Protein AF-A0A9W6HXU9-F1 (afdb_monomer_lite)

Foldseek 3Di:
DAQVQWHWDDKDFPFPLDDLLQAAEEEEEEKQAAPVCVVVVVVLVVVQLVL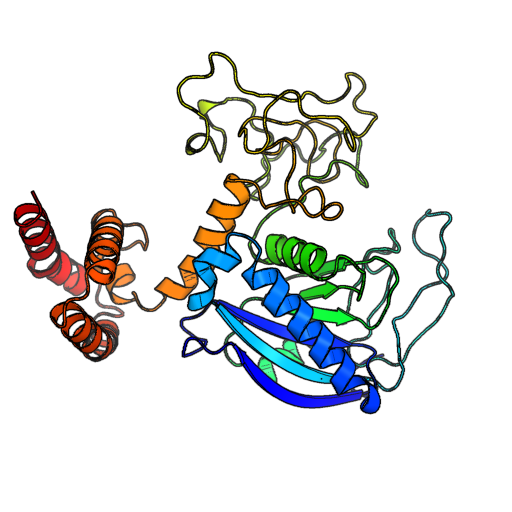LCVAPPCVVCVSRYIYMYIYIHGNHHFAAQAQQAAPDPDGGPRDAGRMHFRWYANPVSHHRQEIDTNVVNVVVVCVVPPVHHQAYEYEYRDADHHWDDDARYIYGYDYPLRNLRVVLRVLVSLQAFAQFQAPDELEDDPPDFDPGQFKGLDDPLVPRSVNVLADPDDPDFQEAAFDPVSPDTCPPPDGPDDFLHFGWYAGGNNYRGSMTGGTPDASSHDSPPPGHHHPRSSVSSVVSRVVSSCPLPLLCCLQPVDCVRPLNVVVVVVLVVVVVVDDPVSVVVVVCCVVCSVVVSVVRVVPSPVSPVCNVPPVVVVSVVSVVVVD

InterPro domains:
  IPR019026 Peptidase M64, IgA [PF09471] (15-226)
  IPR019026 Peptidase M64, IgA [PF09471] (243-288)
  IPR024079 Metallopeptidase, catalytic domain superfamily [G3DSA:3.40.390.10] (8-293)

Secondary structure (DSSP, 8-state):
--GGGEEEEEEEEEE-SS-GGGSEEEEEEEES--GGGHHHHHHHHHHHHHHHTTSTTHHHHGGGEEEEEEEEEESSSS-BB-S--TT-S-----B----TT--EE-TTSS-TT-EE--HHHHHHHHHHH-SS-SEEEEEES--S--EEEETTEEEEE--TTHHHHHHHHHHHHTTPPP----SS-SB--S-SPPSSTTEES---TTT-TTGGGS-TT-SS--EEPPPTTS-S--TTPPPSS-TT--SEEEEETTEEEEEEESSS--TTT--SS--PPPHHHHHHHHHHHHHHTTTT-HHHHHHHSSTT-HHHHHHHHHHHHHHTT--HHHHHHHHHHHHHHHHHHHHHTT-HHHHHHHIIIIIHHHHHHHHHT--

Organism: NCBI:txid47481

Structure (mmCIF, N/CA/C/O backbone):
data_AF-A0A9W6HXU9-F1
#
_entry.id   AF-A0A9W6HXU9-F1
#
loop_
_atom_site.group_PDB
_atom_site.id
_atom_site.type_symbol
_atom_site.label_atom_id
_atom_site.label_alt_id
_atom_site.label_comp_id
_atom_site.label_asym_id
_atom_site.label_entity_id
_atom_site.label_seq_id
_atom_site.pdbx_PDB_ins_code
_atom_site.Cartn_x
_atom_site.Cartn_y
_atom_site.Cartn_z
_atom_site.occupancy
_atom_site.B_iso_or_equiv
_atom_site.auth_seq_id
_atom_site.auth_comp_id
_atom_site.auth_asym_id
_atom_site.auth_atom_id
_atom_site.pdbx_PDB_model_num
ATOM 1 N N . MET A 1 1 ? 4.490 6.945 -22.021 1.00 83.62 1 MET A N 1
ATOM 2 C CA . MET A 1 1 ? 5.552 5.967 -22.365 1.00 83.62 1 MET A CA 1
ATOM 3 C C . MET A 1 1 ? 4.943 4.576 -22.219 1.00 83.62 1 MET A C 1
ATOM 5 O O . MET A 1 1 ? 3.717 4.519 -22.246 1.00 83.62 1 MET A O 1
ATOM 9 N N . GLY A 1 2 ? 5.683 3.465 -22.223 1.00 87.88 2 GLY A N 1
ATOM 10 C CA . GLY A 1 2 ? 5.036 2.151 -22.068 1.00 87.88 2 GLY A CA 1
ATOM 11 C C . GLY A 1 2 ? 5.905 0.950 -22.430 1.00 87.88 2 GLY A C 1
ATOM 12 O O . GLY A 1 2 ? 7.126 1.038 -22.453 1.00 87.88 2 GLY A O 1
ATOM 13 N N . ALA A 1 3 ? 5.276 -0.173 -22.790 1.00 92.06 3 ALA A N 1
ATOM 14 C CA . ALA A 1 3 ? 5.950 -1.460 -23.009 1.00 92.06 3 ALA A CA 1
ATOM 15 C C . ALA A 1 3 ? 7.099 -1.449 -24.045 1.00 92.06 3 ALA A C 1
ATOM 17 O O . ALA A 1 3 ? 7.950 -2.334 -24.027 1.00 92.06 3 ALA A O 1
ATOM 18 N N . SER A 1 4 ? 7.142 -0.468 -24.957 1.00 96.12 4 SER A N 1
ATOM 19 C CA . SER A 1 4 ? 8.254 -0.277 -25.904 1.00 96.12 4 SER A CA 1
ATOM 20 C C . SER A 1 4 ? 9.485 0.404 -25.298 1.00 96.12 4 SER A C 1
ATOM 22 O O . SER A 1 4 ? 10.550 0.395 -25.911 1.00 96.12 4 SER A O 1
ATOM 24 N N . ASP A 1 5 ? 9.340 1.021 -24.128 1.00 96.06 5 ASP A N 1
ATOM 25 C CA . ASP A 1 5 ? 10.377 1.768 -23.419 1.00 96.06 5 ASP A CA 1
ATOM 26 C C . ASP A 1 5 ? 11.101 0.897 -22.384 1.00 96.06 5 ASP A C 1
ATOM 28 O O . ASP A 1 5 ? 11.682 1.406 -21.425 1.00 96.06 5 ASP A O 1
ATOM 32 N N . GLY A 1 6 ? 11.138 -0.416 -22.599 1.00 95.81 6 GLY A N 1
ATOM 33 C CA . GLY A 1 6 ? 11.844 -1.351 -21.741 1.00 95.81 6 GLY A CA 1
ATOM 34 C C . GLY A 1 6 ? 11.542 -2.808 -22.081 1.00 95.81 6 GLY A C 1
ATOM 35 O O . GLY A 1 6 ? 11.076 -3.110 -23.178 1.00 95.81 6 GLY A O 1
ATOM 36 N N . LEU A 1 7 ? 11.813 -3.713 -21.143 1.00 96.31 7 LEU A N 1
ATOM 37 C CA . LEU A 1 7 ? 11.446 -5.125 -21.257 1.00 96.31 7 LEU A CA 1
ATOM 38 C C . LEU A 1 7 ? 11.318 -5.792 -19.885 1.00 96.31 7 LEU A C 1
ATOM 40 O O . LEU A 1 7 ? 11.982 -5.397 -18.925 1.00 96.31 7 LEU A O 1
ATOM 44 N N . VAL A 1 8 ? 10.501 -6.841 -19.836 1.00 97.00 8 VAL A N 1
ATOM 45 C CA . VAL A 1 8 ? 10.438 -7.802 -18.728 1.00 97.00 8 VAL A CA 1
ATOM 46 C C . VAL A 1 8 ? 11.561 -8.819 -18.926 1.00 97.00 8 VAL A C 1
ATOM 48 O O . VAL A 1 8 ? 11.661 -9.408 -20.002 1.00 97.00 8 VAL A O 1
ATOM 51 N N . ASP A 1 9 ? 12.430 -8.988 -17.929 1.00 94.00 9 ASP A N 1
ATOM 52 C CA . ASP A 1 9 ? 13.616 -9.847 -18.029 1.00 94.00 9 ASP A CA 1
ATOM 53 C C . ASP A 1 9 ? 13.431 -11.161 -17.266 1.00 94.00 9 ASP A C 1
ATOM 55 O O . ASP A 1 9 ? 13.145 -12.207 -17.853 1.00 94.00 9 ASP A O 1
ATOM 59 N N . THR A 1 10 ? 13.571 -11.125 -15.937 1.00 95.00 10 THR A N 1
ATOM 60 C CA . THR A 1 10 ? 13.506 -12.338 -15.117 1.00 95.00 10 THR A CA 1
ATOM 61 C C . THR A 1 10 ? 12.454 -12.250 -14.029 1.00 95.00 10 THR A C 1
ATOM 63 O O . THR A 1 10 ? 12.238 -11.213 -13.410 1.00 95.00 10 THR A O 1
ATOM 66 N N . LYS A 1 11 ? 11.837 -13.391 -13.727 1.00 95.56 11 LYS A N 1
ATOM 67 C CA . LYS A 1 11 ? 10.958 -13.573 -12.576 1.00 95.56 11 LYS A CA 1
ATOM 68 C C . LYS A 1 11 ? 11.609 -14.509 -11.568 1.00 95.56 11 LYS A C 1
ATOM 70 O O . LYS A 1 11 ? 12.110 -15.581 -11.917 1.00 95.56 11 LYS A O 1
ATOM 75 N N . LYS A 1 12 ? 11.497 -14.176 -10.281 1.00 97.75 12 LYS A N 1
ATOM 76 C CA . LYS A 1 12 ? 11.909 -15.056 -9.185 1.00 97.75 12 LYS A CA 1
ATOM 77 C C . LYS A 1 12 ? 10.919 -15.034 -8.030 1.00 97.75 12 LYS A C 1
ATOM 79 O O . LYS A 1 12 ? 10.612 -13.985 -7.475 1.00 97.75 12 LYS A O 1
ATOM 84 N N . LYS A 1 13 ? 10.512 -16.217 -7.572 1.00 97.44 13 LYS A N 1
ATOM 85 C CA . LYS A 1 13 ? 9.851 -16.368 -6.273 1.00 97.44 13 LYS A CA 1
ATOM 86 C C . LYS A 1 13 ? 10.900 -16.288 -5.166 1.00 97.44 13 LYS A C 1
ATOM 88 O O . LYS A 1 13 ? 11.625 -17.249 -4.917 1.00 97.44 13 LYS A O 1
ATOM 93 N N . ILE A 1 14 ? 11.037 -15.117 -4.557 1.00 98.25 14 ILE A N 1
ATOM 94 C CA . ILE A 1 14 ? 12.086 -14.822 -3.569 1.00 98.25 14 ILE A CA 1
ATOM 95 C C . ILE A 1 14 ? 11.679 -15.201 -2.141 1.00 98.25 14 ILE A C 1
ATOM 97 O O . ILE A 1 14 ? 12.536 -15.401 -1.282 1.00 98.25 14 ILE A O 1
ATOM 101 N N . VAL A 1 15 ? 10.377 -15.354 -1.890 1.00 98.06 15 VAL A N 1
ATOM 102 C CA . VAL A 1 15 ? 9.833 -15.894 -0.642 1.00 98.06 15 VAL A CA 1
ATOM 103 C C . VAL A 1 15 ? 8.834 -16.982 -1.003 1.00 98.06 15 VAL A C 1
ATOM 105 O O . VAL A 1 15 ? 7.799 -16.705 -1.609 1.00 98.06 15 VAL A O 1
ATOM 108 N N . ASP A 1 16 ? 9.158 -18.220 -0.633 1.00 95.19 16 ASP A N 1
ATOM 109 C CA . ASP A 1 16 ? 8.356 -19.393 -0.962 1.00 95.19 16 ASP A CA 1
ATOM 110 C C . ASP A 1 16 ? 7.947 -20.163 0.294 1.00 95.19 16 ASP A C 1
ATOM 112 O O . ASP A 1 16 ? 8.727 -20.910 0.885 1.00 95.19 16 ASP A O 1
ATOM 116 N N . HIS A 1 17 ? 6.688 -19.994 0.688 1.00 87.00 17 HIS A N 1
ATOM 117 C CA . HIS A 1 17 ? 6.053 -20.770 1.747 1.00 87.00 17 HIS A CA 1
ATOM 118 C C . HIS A 1 17 ? 5.069 -21.814 1.196 1.00 87.00 17 HIS A C 1
ATOM 120 O O . HIS A 1 17 ? 4.231 -22.333 1.948 1.00 87.00 17 HIS A O 1
ATOM 126 N N . GLY A 1 18 ? 5.149 -22.149 -0.095 1.00 80.00 18 GLY A N 1
ATOM 127 C CA . GLY A 1 18 ? 4.285 -23.103 -0.792 1.00 80.00 18 GLY A CA 1
ATOM 128 C C . GLY A 1 18 ? 3.524 -22.478 -1.962 1.00 80.00 18 GLY A C 1
ATOM 129 O O . GLY A 1 18 ? 3.734 -21.329 -2.306 1.00 80.00 18 GLY A O 1
ATOM 130 N N . ASP A 1 19 ? 2.625 -23.242 -2.575 1.00 77.38 19 ASP A N 1
ATOM 131 C CA . ASP A 1 19 ? 1.843 -22.845 -3.760 1.00 77.38 19 ASP A CA 1
ATOM 132 C C . ASP A 1 19 ? 1.071 -21.520 -3.568 1.00 77.38 19 ASP A C 1
ATOM 134 O O . ASP A 1 19 ? 0.425 -21.327 -2.531 1.00 77.38 19 ASP A O 1
ATOM 138 N N . ASP A 1 20 ? 1.148 -20.635 -4.568 1.00 77.69 20 ASP A N 1
ATOM 139 C CA . ASP A 1 20 ? 0.604 -19.268 -4.536 1.00 77.69 20 ASP A CA 1
ATOM 140 C C . ASP A 1 20 ? -0.915 -19.252 -4.330 1.00 77.69 20 ASP A C 1
ATOM 142 O O . ASP A 1 20 ? -1.417 -18.432 -3.572 1.00 77.69 20 ASP A O 1
ATOM 146 N N . ARG A 1 21 ? -1.639 -20.268 -4.819 1.00 73.56 21 ARG A N 1
ATOM 147 C CA . ARG A 1 21 ? -3.099 -20.419 -4.626 1.00 73.56 21 ARG A CA 1
ATOM 148 C C . ARG A 1 21 ? -3.545 -20.484 -3.165 1.00 73.56 21 ARG A C 1
ATOM 150 O O . ARG A 1 21 ? -4.742 -20.430 -2.869 1.00 73.56 21 ARG A O 1
ATOM 157 N N . PHE A 1 22 ? -2.608 -20.735 -2.250 1.00 72.94 22 PHE A N 1
ATOM 158 C CA . PHE A 1 22 ? -2.868 -20.937 -0.823 1.00 72.94 22 PHE A CA 1
ATOM 159 C C . PHE A 1 22 ? -2.079 -19.975 0.062 1.00 72.94 22 PHE A C 1
ATOM 161 O O . PHE A 1 22 ? -1.994 -20.198 1.278 1.00 72.94 22 PHE A O 1
ATOM 168 N N . ARG A 1 23 ? -1.458 -18.954 -0.523 1.00 80.69 23 ARG A N 1
ATOM 169 C CA . ARG A 1 23 ? -0.664 -17.940 0.166 1.00 80.69 23 ARG A CA 1
ATOM 170 C C . ARG A 1 23 ? -1.133 -16.574 -0.291 1.00 80.69 23 ARG A C 1
ATOM 172 O O . ARG A 1 23 ? -1.604 -16.434 -1.405 1.00 80.69 23 ARG A O 1
ATOM 179 N N . TRP A 1 24 ? -1.017 -15.590 0.587 1.00 90.50 24 TRP A N 1
ATOM 180 C CA . TRP A 1 24 ? -1.176 -14.208 0.164 1.00 90.50 24 TRP A CA 1
ATOM 181 C C . TRP A 1 24 ? 0.094 -13.818 -0.592 1.00 90.50 24 TRP A C 1
ATOM 183 O O . TRP A 1 24 ? 1.186 -13.838 -0.024 1.00 90.50 24 TRP A O 1
ATOM 193 N N . THR A 1 25 ? -0.023 -13.573 -1.883 1.00 94.12 25 THR A N 1
ATOM 194 C CA . THR A 1 25 ? 1.094 -13.472 -2.809 1.00 94.12 25 THR A CA 1
ATOM 195 C C . THR A 1 25 ? 1.283 -12.018 -3.221 1.00 94.12 25 THR A C 1
ATOM 197 O O . THR A 1 25 ? 0.437 -11.412 -3.879 1.00 94.12 25 THR A O 1
ATOM 200 N N . LEU A 1 26 ? 2.421 -11.465 -2.805 1.00 98.56 26 LEU A N 1
ATOM 201 C CA . LEU A 1 26 ? 2.887 -10.134 -3.168 1.00 98.56 26 LEU A CA 1
ATOM 202 C C . LEU A 1 26 ? 3.796 -10.232 -4.394 1.00 98.56 26 LEU A C 1
ATOM 204 O O . LEU A 1 26 ? 4.737 -11.028 -4.408 1.00 98.56 26 LEU A O 1
ATOM 208 N N . VAL A 1 27 ? 3.558 -9.397 -5.395 1.00 98.81 27 VAL A N 1
ATOM 209 C CA . VAL A 1 27 ? 4.458 -9.239 -6.540 1.00 98.81 27 VAL A CA 1
ATOM 210 C C . VAL A 1 27 ? 5.129 -7.877 -6.447 1.00 98.81 27 VAL A C 1
ATOM 212 O 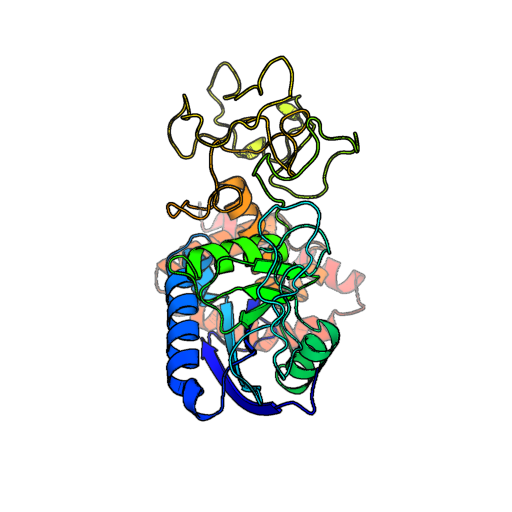O . VAL A 1 27 ? 4.464 -6.866 -6.243 1.00 98.81 27 VAL A O 1
ATOM 215 N N . ILE A 1 28 ? 6.453 -7.849 -6.562 1.00 98.88 28 ILE A N 1
ATOM 216 C CA . ILE A 1 28 ? 7.246 -6.622 -6.567 1.00 98.88 28 ILE A CA 1
ATOM 217 C C . ILE A 1 28 ? 7.928 -6.506 -7.927 1.00 98.88 28 ILE A C 1
ATOM 219 O O . ILE A 1 28 ? 8.607 -7.436 -8.358 1.00 98.88 28 ILE A O 1
ATOM 223 N N . LEU A 1 29 ? 7.763 -5.363 -8.581 1.00 98.44 29 LEU A N 1
ATOM 224 C CA . LEU A 1 29 ? 8.436 -4.994 -9.828 1.00 98.44 29 LEU A CA 1
ATOM 225 C C . LEU A 1 29 ? 9.021 -3.585 -9.705 1.00 98.44 29 LEU A C 1
ATOM 227 O O . LEU A 1 29 ? 8.768 -2.887 -8.721 1.00 98.44 29 LEU A O 1
ATOM 231 N N . GLY A 1 30 ? 9.877 -3.204 -10.646 1.00 97.75 30 GLY A N 1
ATOM 232 C CA . GLY A 1 30 ? 10.505 -1.887 -10.693 1.00 97.75 30 GLY A CA 1
ATOM 233 C C . GLY A 1 30 ? 10.065 -1.089 -11.917 1.00 97.75 30 GLY A C 1
ATOM 234 O O . GLY A 1 30 ? 9.785 -1.678 -12.956 1.00 97.75 30 GLY A O 1
ATOM 235 N N . ASP A 1 31 ? 10.063 0.238 -11.811 1.00 98.56 31 ASP A N 1
ATOM 236 C CA . ASP A 1 31 ? 9.996 1.140 -12.962 1.00 98.56 31 ASP A CA 1
ATOM 237 C C . ASP A 1 31 ? 11.084 2.218 -12.889 1.00 98.56 31 ASP A C 1
ATOM 239 O O . ASP A 1 31 ? 11.493 2.650 -11.802 1.00 98.56 31 ASP A O 1
ATOM 243 N N . GLY A 1 32 ? 11.595 2.631 -14.048 1.00 98.38 32 GLY A N 1
ATOM 244 C CA . GLY A 1 32 ? 12.684 3.605 -14.134 1.00 98.38 32 GLY A CA 1
ATOM 245 C C . GLY A 1 32 ? 14.060 3.075 -13.728 1.00 98.38 32 GLY A C 1
ATOM 246 O O . GLY A 1 32 ? 14.944 3.861 -13.382 1.00 98.38 32 GLY A O 1
ATOM 247 N N . PHE A 1 33 ? 14.270 1.761 -13.740 1.00 98.62 33 PHE A N 1
ATOM 248 C CA . PHE A 1 33 ? 15.579 1.135 -13.533 1.00 98.62 33 PHE A CA 1
ATOM 249 C C . PHE A 1 33 ? 16.153 0.662 -14.865 1.00 98.62 33 PHE A C 1
ATOM 251 O O . PHE A 1 33 ? 15.455 -0.001 -15.625 1.00 98.62 33 PHE A O 1
ATOM 258 N N . LEU A 1 34 ? 17.417 0.955 -15.159 1.00 98.50 34 LEU A N 1
ATOM 259 C CA . LEU A 1 34 ? 18.099 0.382 -16.324 1.00 98.50 34 LEU A CA 1
ATOM 260 C C . LEU A 1 34 ? 18.493 -1.077 -16.062 1.00 98.50 34 LEU A C 1
ATOM 262 O O . LEU A 1 34 ? 18.558 -1.516 -14.916 1.00 98.50 34 LEU A O 1
ATOM 266 N N . ALA A 1 35 ? 18.882 -1.802 -17.114 1.00 97.44 35 ALA A N 1
ATOM 267 C CA . ALA A 1 35 ? 19.448 -3.149 -16.980 1.00 97.44 35 ALA A CA 1
ATOM 268 C C . ALA A 1 35 ? 20.657 -3.201 -16.020 1.00 97.44 35 ALA A C 1
ATOM 270 O O . ALA A 1 35 ? 20.814 -4.143 -15.249 1.00 97.44 35 ALA A O 1
ATOM 271 N N . GLU A 1 36 ? 21.490 -2.156 -16.019 1.00 97.81 36 GLU A N 1
ATOM 272 C CA . GLU A 1 36 ? 22.639 -2.021 -15.111 1.00 97.81 36 GLU A CA 1
ATOM 273 C C . GLU A 1 36 ? 22.255 -1.692 -13.655 1.00 97.81 36 GLU A C 1
ATOM 275 O O . GLU A 1 36 ? 23.094 -1.808 -12.766 1.00 97.81 36 GLU A O 1
ATOM 280 N N . ASP A 1 37 ? 20.998 -1.319 -13.385 1.00 98.25 37 ASP A N 1
ATOM 281 C CA . ASP A 1 37 ? 20.511 -0.998 -12.037 1.00 98.25 37 ASP A CA 1
ATOM 282 C C . ASP A 1 37 ? 19.937 -2.214 -11.297 1.00 98.25 37 ASP A C 1
ATOM 284 O O . ASP A 1 37 ? 19.514 -2.083 -10.147 1.00 98.25 37 ASP A O 1
ATOM 288 N N . MET A 1 38 ? 19.886 -3.397 -11.917 1.00 97.62 38 MET A N 1
ATOM 289 C CA . MET A 1 38 ? 19.147 -4.526 -11.345 1.00 97.62 38 MET A CA 1
ATOM 290 C C . MET A 1 38 ? 19.669 -4.998 -9.998 1.00 97.62 38 MET A C 1
ATOM 292 O O . MET A 1 38 ? 18.868 -5.294 -9.115 1.00 97.62 38 MET A O 1
ATOM 296 N N . GLU A 1 39 ? 20.984 -5.001 -9.786 1.00 98.12 39 GLU A N 1
ATOM 297 C CA . GLU A 1 39 ? 21.528 -5.332 -8.466 1.00 98.12 39 GLU A CA 1
ATOM 298 C C . GLU A 1 39 ? 21.038 -4.338 -7.405 1.00 98.12 39 GLU A C 1
ATOM 300 O O . GLU A 1 39 ? 20.615 -4.742 -6.321 1.00 98.12 39 GLU A O 1
ATOM 305 N N . PHE A 1 40 ? 21.004 -3.042 -7.731 1.00 98.44 40 PHE A N 1
ATOM 306 C CA . PHE A 1 40 ? 20.464 -2.016 -6.842 1.00 98.44 40 PHE A CA 1
ATOM 307 C C . PHE A 1 40 ? 18.961 -2.204 -6.601 1.00 98.44 40 PHE A C 1
ATOM 309 O O . PHE A 1 40 ? 18.531 -2.192 -5.445 1.00 98.44 40 PHE A O 1
ATOM 316 N N . TYR A 1 41 ? 18.169 -2.455 -7.647 1.00 98.62 41 TYR A N 1
ATOM 317 C CA . TYR A 1 41 ? 16.748 -2.785 -7.520 1.00 98.62 41 TYR A CA 1
ATOM 318 C C . TYR A 1 41 ? 16.530 -3.992 -6.592 1.00 98.62 41 TYR A C 1
ATOM 320 O O . TYR A 1 41 ? 15.703 -3.926 -5.682 1.00 98.62 41 TYR A O 1
ATOM 328 N N . HIS A 1 42 ? 17.327 -5.059 -6.724 1.00 98.69 42 HIS A N 1
ATOM 329 C CA . HIS A 1 42 ? 17.235 -6.236 -5.851 1.00 98.69 42 HIS A CA 1
ATOM 330 C C . HIS A 1 42 ? 17.490 -5.877 -4.388 1.00 98.69 42 HIS A C 1
ATOM 332 O O . HIS A 1 42 ? 16.743 -6.337 -3.527 1.00 98.69 42 HIS A O 1
ATOM 338 N N . THR A 1 43 ? 18.457 -4.998 -4.096 1.00 98.69 43 THR A N 1
ATOM 339 C CA . THR A 1 43 ? 18.673 -4.535 -2.711 1.00 98.69 43 THR A CA 1
ATOM 340 C C . THR A 1 43 ? 17.462 -3.799 -2.141 1.00 98.69 43 THR A C 1
ATOM 342 O O . THR A 1 43 ? 17.170 -3.924 -0.952 1.00 98.69 43 THR A O 1
ATOM 345 N N . LYS A 1 44 ? 16.720 -3.063 -2.978 1.00 98.75 44 LYS A N 1
ATOM 346 C CA . LYS A 1 44 ? 15.503 -2.351 -2.566 1.00 98.75 44 LYS A CA 1
ATOM 347 C C . LYS A 1 44 ? 14.335 -3.301 -2.345 1.00 98.75 44 LYS A C 1
ATOM 349 O O . LYS A 1 44 ? 13.592 -3.141 -1.379 1.00 98.75 44 LYS A O 1
ATOM 354 N N . VAL A 1 45 ? 14.219 -4.340 -3.166 1.00 98.81 45 VAL A N 1
ATOM 355 C CA . VAL A 1 45 ? 13.272 -5.438 -2.935 1.00 98.81 45 VAL A CA 1
ATOM 356 C C . VAL A 1 45 ? 13.581 -6.150 -1.614 1.00 98.81 45 VAL A C 1
ATOM 358 O O . VAL A 1 45 ? 12.672 -6.382 -0.818 1.00 98.81 45 VAL A O 1
ATOM 361 N N . ASP A 1 46 ? 14.853 -6.440 -1.334 1.00 98.62 46 ASP A N 1
ATOM 362 C CA . ASP A 1 46 ? 15.272 -7.056 -0.071 1.00 98.62 46 ASP A CA 1
ATOM 363 C C . ASP A 1 46 ? 14.997 -6.145 1.135 1.00 98.62 46 ASP A C 1
ATOM 365 O O . ASP A 1 46 ? 14.575 -6.626 2.190 1.00 98.62 46 ASP A O 1
ATOM 369 N N . GLU A 1 47 ? 15.189 -4.830 0.996 1.00 98.44 47 GLU A N 1
ATOM 370 C CA . GLU A 1 47 ? 14.838 -3.834 2.015 1.00 98.44 47 GLU A CA 1
ATOM 371 C C . GLU A 1 47 ? 13.340 -3.885 2.355 1.00 98.44 47 GLU A C 1
ATOM 373 O O . GLU A 1 47 ? 12.976 -3.953 3.534 1.00 98.44 47 GLU A O 1
ATOM 378 N N . VAL A 1 48 ? 12.475 -3.940 1.337 1.00 98.75 48 VAL A N 1
ATOM 379 C CA . VAL A 1 48 ? 11.020 -4.074 1.503 1.00 98.75 48 VAL A CA 1
ATOM 380 C C . VAL A 1 48 ? 10.660 -5.400 2.167 1.00 98.75 48 VAL A C 1
ATOM 382 O O . VAL A 1 48 ? 9.953 -5.413 3.174 1.00 98.75 48 VAL A O 1
ATOM 385 N N . VAL A 1 49 ? 11.166 -6.524 1.655 1.00 98.69 49 VAL A N 1
ATOM 386 C CA . VAL A 1 49 ? 10.848 -7.863 2.178 1.00 98.69 49 VAL A CA 1
ATOM 387 C C . VAL A 1 49 ? 11.284 -8.009 3.636 1.00 98.69 49 VAL A C 1
ATOM 389 O O . VAL A 1 49 ? 10.516 -8.501 4.466 1.00 98.69 49 VAL A O 1
ATOM 392 N N . ASN A 1 50 ? 12.495 -7.565 3.974 1.00 98.12 50 ASN A N 1
ATOM 393 C CA . ASN A 1 50 ? 12.993 -7.606 5.349 1.00 98.12 50 ASN A CA 1
ATOM 394 C C . ASN A 1 50 ? 12.257 -6.616 6.257 1.00 98.12 50 ASN A C 1
ATOM 396 O O . ASN A 1 50 ? 12.019 -6.923 7.425 1.00 98.12 50 ASN A O 1
ATOM 400 N N . GLY A 1 51 ? 11.865 -5.458 5.727 1.00 97.50 51 GLY A N 1
ATOM 401 C CA . GLY A 1 51 ? 11.064 -4.478 6.446 1.00 97.50 51 GLY A CA 1
ATOM 402 C C . GLY A 1 51 ? 9.679 -5.005 6.811 1.00 97.50 51 GLY A C 1
ATOM 403 O O . GLY A 1 51 ? 9.302 -4.963 7.980 1.00 97.50 51 GLY A O 1
ATOM 404 N N . LEU A 1 52 ? 8.956 -5.586 5.851 1.00 98.31 52 LEU A N 1
ATOM 405 C CA . LEU A 1 52 ? 7.638 -6.180 6.092 1.00 98.31 52 LEU A CA 1
ATOM 406 C C . LEU A 1 52 ? 7.706 -7.316 7.122 1.00 98.31 52 LEU A C 1
ATOM 408 O O . LEU A 1 52 ? 6.863 -7.379 8.009 1.00 98.31 52 LEU A O 1
ATOM 412 N N . ARG A 1 53 ? 8.747 -8.161 7.093 1.00 96.94 53 ARG A N 1
ATOM 413 C CA . ARG A 1 53 ? 8.979 -9.210 8.113 1.00 96.94 53 ARG A CA 1
ATOM 414 C C . ARG A 1 53 ? 9.092 -8.689 9.547 1.00 96.94 53 ARG A C 1
ATOM 416 O O . ARG A 1 53 ? 8.996 -9.491 10.472 1.00 96.94 53 ARG A O 1
ATOM 423 N N . ALA A 1 54 ? 9.355 -7.397 9.726 1.00 96.81 54 ALA A N 1
ATOM 424 C CA . ALA A 1 54 ? 9.506 -6.755 11.025 1.00 96.81 54 ALA A CA 1
ATOM 425 C C . ALA A 1 54 ? 8.278 -5.923 11.442 1.00 96.81 54 ALA A C 1
ATOM 427 O O . ALA A 1 54 ? 8.264 -5.387 12.551 1.00 96.81 54 ALA A O 1
ATOM 428 N N . ILE A 1 55 ? 7.248 -5.818 10.596 1.00 97.62 55 ILE A N 1
ATOM 429 C CA . ILE A 1 55 ? 6.042 -5.019 10.843 1.00 97.62 55 ILE A CA 1
ATOM 430 C C . ILE A 1 55 ? 4.846 -5.949 11.086 1.00 97.62 55 ILE A C 1
ATOM 432 O O . ILE A 1 55 ? 4.493 -6.775 10.251 1.00 97.62 55 ILE A O 1
ATOM 436 N N . GLU A 1 56 ? 4.161 -5.808 12.222 1.00 94.88 56 GLU A N 1
ATOM 437 C CA . GLU A 1 56 ? 2.923 -6.560 12.476 1.00 94.88 56 GLU A CA 1
ATOM 438 C C . GLU A 1 56 ? 1.744 -6.009 11.649 1.00 94.88 56 GLU A C 1
ATOM 440 O O . GLU A 1 56 ? 1.591 -4.790 11.579 1.00 94.88 56 GLU A O 1
ATOM 445 N N . PRO A 1 57 ? 0.860 -6.860 11.085 1.00 95.69 57 PRO A N 1
ATOM 446 C CA . PRO A 1 57 ? 0.762 -8.302 11.316 1.00 95.69 57 PRO A CA 1
ATOM 447 C C . PRO A 1 57 ? 1.570 -9.163 10.329 1.00 95.69 57 PRO A C 1
ATOM 449 O O . PRO A 1 57 ? 1.502 -10.391 10.405 1.00 95.69 57 PRO A O 1
ATOM 452 N N . PHE A 1 58 ? 2.317 -8.560 9.396 1.00 97.38 58 PHE A N 1
ATOM 453 C CA . PHE A 1 58 ? 3.122 -9.306 8.424 1.00 97.38 58 PHE A CA 1
ATOM 454 C C . PHE A 1 58 ? 4.152 -10.204 9.116 1.00 97.38 58 PHE A C 1
ATOM 456 O O . PHE A 1 58 ? 4.305 -11.348 8.698 1.00 97.38 58 PHE A O 1
ATOM 463 N N . THR A 1 59 ? 4.773 -9.751 10.212 1.00 95.81 59 THR A N 1
ATOM 464 C CA . THR A 1 59 ? 5.661 -10.571 11.058 1.00 95.81 59 THR A CA 1
ATOM 465 C C . THR A 1 59 ? 4.991 -11.880 11.483 1.00 95.81 59 THR A C 1
ATOM 467 O O . THR A 1 59 ? 5.476 -12.967 11.160 1.00 95.81 59 THR A O 1
ATOM 470 N N . THR A 1 60 ? 3.844 -11.800 12.168 1.00 91.12 60 THR A N 1
ATOM 471 C CA . THR A 1 60 ? 3.116 -12.983 12.659 1.00 91.12 60 THR A CA 1
ATOM 472 C C . THR A 1 60 ? 2.604 -13.869 11.519 1.00 91.12 60 THR A C 1
ATOM 474 O O . THR A 1 60 ? 2.501 -15.090 11.664 1.00 91.12 60 THR A O 1
ATOM 477 N N . LEU A 1 61 ? 2.270 -13.271 10.376 1.00 90.44 61 LEU A N 1
ATOM 478 C CA . LEU A 1 61 ? 1.667 -13.958 9.234 1.00 90.44 61 LEU A CA 1
ATOM 479 C C . LEU A 1 61 ? 2.678 -14.340 8.152 1.00 90.44 61 LEU A C 1
ATOM 481 O O . LEU A 1 61 ? 2.268 -14.868 7.122 1.00 90.44 61 LEU A O 1
ATOM 485 N N . TRP A 1 62 ? 3.979 -14.138 8.376 1.00 94.69 62 TRP A N 1
ATOM 486 C CA . TRP A 1 62 ? 4.987 -14.236 7.322 1.00 94.69 62 TRP A CA 1
ATOM 487 C C . TRP A 1 62 ? 4.986 -15.589 6.605 1.00 94.69 62 TRP A C 1
ATOM 489 O O . TRP A 1 62 ? 5.048 -15.647 5.381 1.00 94.69 62 TRP A O 1
ATOM 499 N N . GLY A 1 63 ? 4.801 -16.683 7.350 1.00 89.06 63 GLY A N 1
ATOM 500 C CA . GLY A 1 63 ? 4.706 -18.041 6.794 1.00 89.06 63 GLY A CA 1
ATOM 501 C C . GLY A 1 63 ? 3.477 -18.303 5.907 1.00 89.06 63 GLY A C 1
ATOM 502 O O . GLY A 1 63 ? 3.318 -19.410 5.390 1.00 89.06 63 GLY A O 1
ATOM 503 N N . LEU A 1 64 ? 2.585 -17.323 5.754 1.00 88.19 64 LEU A N 1
ATOM 504 C CA . LEU A 1 64 ? 1.413 -17.354 4.878 1.00 88.19 64 LEU A CA 1
ATOM 505 C C . LEU A 1 64 ? 1.574 -16.462 3.642 1.00 88.19 64 LEU A C 1
ATOM 507 O O . LEU A 1 64 ? 0.653 -16.415 2.827 1.00 88.19 64 LEU A O 1
ATOM 511 N N . ILE A 1 65 ? 2.715 -15.784 3.501 1.00 94.19 65 ILE A N 1
ATOM 512 C CA . ILE A 1 65 ? 2.960 -14.798 2.453 1.00 94.19 65 ILE A CA 1
ATOM 513 C C . ILE A 1 65 ? 4.009 -15.321 1.480 1.00 94.19 65 ILE A C 1
ATOM 515 O O . ILE A 1 65 ? 5.091 -15.724 1.903 1.00 94.19 65 ILE A O 1
ATOM 519 N N . ASN A 1 66 ? 3.716 -15.292 0.187 1.00 96.25 66 ASN A N 1
ATOM 520 C CA . ASN A 1 66 ? 4.730 -15.471 -0.848 1.00 96.25 66 ASN A CA 1
ATOM 521 C C . ASN A 1 66 ? 5.118 -14.116 -1.428 1.00 96.25 66 ASN A C 1
ATOM 523 O O . ASN A 1 66 ? 4.324 -13.178 -1.412 1.00 96.25 66 ASN A O 1
ATOM 527 N N . VAL A 1 67 ? 6.336 -14.032 -1.960 1.00 98.69 67 VAL A N 1
ATOM 528 C CA . VAL A 1 67 ? 6.805 -12.840 -2.668 1.00 98.69 67 VAL A CA 1
ATOM 529 C C . VAL A 1 67 ? 7.469 -13.255 -3.971 1.00 98.69 67 VAL A C 1
ATOM 531 O O . VAL A 1 67 ? 8.435 -14.027 -3.963 1.00 98.69 67 VAL A O 1
ATOM 534 N N . HIS A 1 68 ? 6.963 -12.719 -5.076 1.00 98.81 68 HIS A N 1
ATOM 535 C CA . HIS A 1 68 ? 7.621 -12.752 -6.378 1.00 98.81 68 HIS A CA 1
ATOM 536 C C . HIS A 1 68 ? 8.269 -11.404 -6.654 1.00 98.81 68 HIS A C 1
ATOM 538 O O . HIS A 1 68 ? 7.705 -10.359 -6.349 1.00 98.81 68 HIS A O 1
ATOM 544 N N . ARG A 1 69 ? 9.456 -11.448 -7.245 1.00 98.75 69 ARG A N 1
ATOM 545 C CA . ARG A 1 69 ? 10.135 -10.306 -7.840 1.00 98.75 69 ARG A CA 1
ATOM 546 C C . ARG A 1 69 ? 10.121 -10.483 -9.353 1.00 98.75 69 ARG A C 1
ATOM 548 O O . ARG A 1 69 ? 10.446 -11.580 -9.817 1.00 98.75 69 ARG A O 1
ATOM 555 N N . ILE A 1 70 ? 9.771 -9.436 -10.087 1.00 98.62 70 ILE A N 1
ATOM 556 C CA . ILE A 1 70 ? 9.889 -9.377 -11.544 1.00 98.62 70 ILE A CA 1
ATOM 557 C C . ILE A 1 70 ? 10.863 -8.247 -11.878 1.00 98.62 70 ILE A C 1
ATOM 559 O O . ILE A 1 70 ? 10.648 -7.095 -11.506 1.00 98.62 70 ILE A O 1
ATOM 563 N N . ASP A 1 71 ? 11.946 -8.600 -12.554 1.00 98.38 71 ASP A N 1
ATOM 564 C CA . ASP A 1 71 ? 12.956 -7.669 -13.033 1.00 98.38 71 ASP A CA 1
ATOM 565 C C . ASP A 1 71 ? 12.445 -7.056 -14.338 1.00 98.38 71 ASP A C 1
ATOM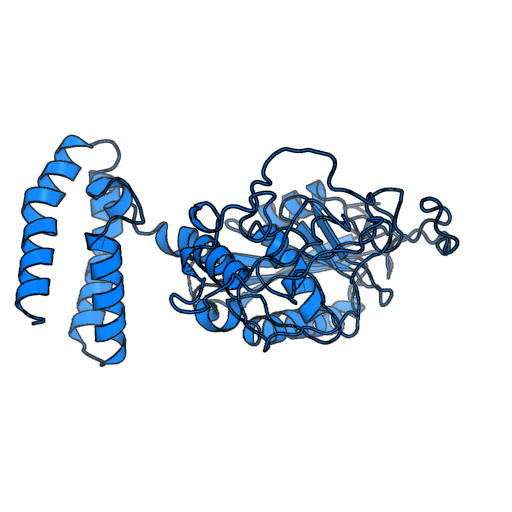 567 O O . ASP A 1 71 ? 12.249 -7.753 -15.336 1.00 98.38 71 ASP A O 1
ATOM 571 N N . VAL A 1 72 ? 12.192 -5.749 -14.305 1.00 98.06 72 VAL A N 1
ATOM 572 C CA . VAL A 1 72 ? 11.745 -4.962 -15.456 1.00 98.06 72 VAL A CA 1
ATOM 573 C C . VAL A 1 72 ? 12.734 -3.830 -15.661 1.00 98.06 72 VAL A C 1
ATOM 575 O O . VAL A 1 72 ? 13.055 -3.091 -14.727 1.00 98.06 72 VAL A O 1
ATOM 578 N N . HIS A 1 73 ? 13.248 -3.715 -16.880 1.00 95.31 73 HIS A N 1
ATOM 579 C CA . HIS A 1 73 ? 14.207 -2.680 -17.246 1.00 95.31 73 HIS A CA 1
ATOM 580 C C . HIS A 1 73 ? 13.492 -1.612 -18.059 1.00 95.31 73 HIS A C 1
ATOM 582 O O . HIS A 1 73 ? 12.773 -1.933 -18.996 1.00 95.31 73 HIS A O 1
ATOM 588 N N . SER A 1 74 ? 13.734 -0.351 -17.734 1.00 98.44 74 SER A N 1
ATOM 589 C CA . SER A 1 74 ? 13.325 0.835 -18.480 1.00 98.44 74 SER A CA 1
ATOM 590 C C . SER A 1 74 ? 14.448 1.342 -19.386 1.00 98.44 74 SER A C 1
ATOM 592 O O . SER A 1 74 ? 15.623 1.019 -19.196 1.00 98.44 74 SER A O 1
ATOM 594 N N . THR A 1 75 ? 14.097 2.181 -20.357 1.00 98.38 75 THR A N 1
ATOM 595 C CA . THR A 1 75 ? 15.054 2.826 -21.267 1.00 98.38 75 THR A CA 1
ATOM 596 C C . THR A 1 75 ? 15.755 4.013 -20.612 1.00 98.38 75 THR A C 1
ATOM 598 O O . THR A 1 75 ? 16.899 4.322 -20.949 1.00 98.38 75 THR A O 1
ATOM 601 N N . GLU A 1 76 ? 15.094 4.685 -19.670 1.00 98.31 76 GLU A N 1
ATOM 602 C CA . GLU A 1 76 ? 15.661 5.792 -18.904 1.00 98.31 76 GLU A CA 1
ATOM 603 C C . GLU A 1 76 ? 15.495 5.590 -17.397 1.00 98.31 76 GLU A C 1
ATOM 605 O O . GLU A 1 76 ? 14.524 4.995 -16.931 1.00 98.31 76 GLU A O 1
ATOM 610 N N . ARG A 1 77 ? 16.450 6.130 -16.626 1.00 97.88 77 ARG A N 1
ATOM 611 C CA . ARG A 1 77 ? 16.323 6.211 -15.168 1.00 97.88 77 ARG A CA 1
ATOM 612 C C . ARG A 1 77 ? 15.305 7.274 -14.777 1.00 97.88 77 ARG A C 1
ATOM 614 O O . ARG A 1 77 ? 15.348 8.385 -15.313 1.00 97.88 77 ARG A O 1
ATOM 621 N N . GLY A 1 78 ? 14.511 6.997 -13.751 1.00 97.50 78 GLY A N 1
ATOM 622 C CA . GLY A 1 78 ? 13.700 8.012 -13.085 1.00 97.50 78 GLY A CA 1
ATOM 623 C C . GLY A 1 78 ? 12.199 7.813 -13.232 1.00 97.50 78 GLY A C 1
ATOM 624 O O . GLY A 1 78 ? 11.705 6.702 -13.320 1.00 97.50 78 GLY A O 1
ATOM 625 N N . VAL A 1 79 ? 11.492 8.934 -13.199 1.00 97.75 79 VAL A N 1
ATOM 626 C CA . VAL A 1 79 ? 10.035 9.059 -13.229 1.00 97.75 79 VAL A CA 1
ATOM 627 C C . VAL A 1 79 ? 9.705 10.388 -13.902 1.00 97.75 79 VAL A C 1
ATOM 629 O O . VAL A 1 79 ? 10.525 11.318 -13.835 1.00 97.75 79 VAL A O 1
ATOM 632 N N . ASP A 1 80 ? 8.530 10.503 -14.505 1.00 97.25 80 ASP A N 1
ATOM 633 C CA . ASP A 1 80 ? 7.996 11.796 -14.917 1.00 97.25 80 ASP A CA 1
ATOM 634 C C . ASP A 1 80 ? 7.786 12.716 -13.705 1.00 97.25 80 ASP A C 1
ATOM 636 O O . ASP A 1 80 ? 7.360 12.300 -12.623 1.00 97.25 80 ASP A O 1
ATOM 640 N N . ASP A 1 81 ? 8.094 14.000 -13.882 1.00 94.88 81 ASP A N 1
ATOM 641 C CA . ASP A 1 81 ? 7.941 15.027 -12.848 1.00 94.88 81 ASP A CA 1
ATOM 642 C C . ASP A 1 81 ? 7.335 16.298 -13.466 1.00 94.88 81 ASP A C 1
ATOM 644 O O . ASP A 1 81 ? 8.063 17.267 -13.725 1.00 94.88 81 ASP A O 1
ATOM 648 N N . PRO A 1 82 ? 6.015 16.291 -13.752 1.00 92.56 82 PRO A N 1
ATOM 649 C CA . PRO A 1 82 ? 5.324 17.368 -14.455 1.00 92.56 82 PRO A CA 1
ATOM 650 C C . PRO A 1 82 ? 5.546 18.744 -13.825 1.00 92.56 82 PRO A C 1
ATOM 652 O O . PRO A 1 82 ? 5.498 18.919 -12.608 1.00 92.56 82 PRO A O 1
ATOM 655 N N . LYS A 1 83 ? 5.765 19.761 -14.667 1.00 89.94 83 LYS A N 1
ATOM 656 C CA . LYS A 1 83 ? 6.049 21.126 -14.194 1.00 89.94 83 LYS A CA 1
ATOM 657 C C . LYS A 1 83 ? 4.867 21.751 -13.446 1.00 89.94 83 LYS A C 1
ATOM 659 O O . LYS A 1 83 ? 5.079 22.477 -12.480 1.00 89.94 83 LYS A O 1
ATOM 664 N N . ALA A 1 84 ? 3.648 21.486 -13.906 1.00 86.69 84 ALA A N 1
ATOM 665 C CA . ALA A 1 84 ? 2.420 21.906 -13.245 1.00 86.69 84 ALA A CA 1
ATOM 666 C C . ALA A 1 84 ? 1.843 20.724 -12.460 1.00 86.69 84 ALA A C 1
ATOM 668 O O . ALA A 1 84 ? 1.759 19.625 -13.000 1.00 86.69 84 ALA A O 1
ATOM 669 N N . CYS A 1 85 ? 1.464 20.962 -11.206 1.00 86.38 85 CYS A N 1
ATOM 670 C CA . CYS A 1 85 ? 0.793 19.984 -10.361 1.00 86.38 85 CYS A CA 1
ATOM 671 C C . CYS A 1 85 ? -0.078 20.707 -9.331 1.00 86.38 85 CYS A C 1
ATOM 673 O O . CYS A 1 85 ? 0.451 21.320 -8.403 1.00 86.38 85 CYS A O 1
ATOM 675 N N . GLY A 1 86 ? -1.398 20.675 -9.516 1.00 76.56 86 GLY A N 1
ATOM 676 C CA . GLY A 1 86 ? -2.338 21.389 -8.657 1.00 76.56 86 GLY A CA 1
ATOM 677 C C . GLY A 1 86 ? -2.002 22.870 -8.445 1.00 76.56 86 GLY A C 1
ATOM 678 O O . GLY A 1 86 ? -1.427 23.540 -9.303 1.00 76.56 86 GLY A O 1
ATOM 679 N N . ASN A 1 87 ? -2.375 23.361 -7.260 1.00 62.47 87 ASN A N 1
ATOM 680 C CA . ASN A 1 87 ? -2.047 24.704 -6.769 1.00 62.47 87 ASN A CA 1
ATOM 681 C C . ASN A 1 87 ? -0.838 24.693 -5.815 1.00 62.47 87 ASN A C 1
ATOM 683 O O . ASN A 1 87 ? -0.614 25.676 -5.110 1.00 62.47 87 ASN A O 1
ATOM 687 N N . GLU A 1 88 ? -0.100 23.582 -5.721 1.00 55.91 88 GLU A N 1
ATOM 688 C CA . GLU A 1 88 ? 1.083 23.524 -4.867 1.00 55.91 88 GLU A CA 1
ATOM 689 C C . GLU A 1 88 ? 2.185 24.408 -5.479 1.00 55.91 88 GLU A C 1
ATOM 691 O O . GLU A 1 88 ? 2.570 24.226 -6.634 1.00 55.91 88 GLU A O 1
ATOM 696 N N . ASP A 1 89 ? 2.759 25.327 -4.691 1.00 53.06 89 ASP A N 1
ATOM 697 C CA . ASP A 1 89 ? 3.921 26.174 -5.049 1.00 53.06 89 ASP A CA 1
ATOM 698 C C . ASP A 1 89 ? 5.219 25.364 -5.315 1.00 53.06 89 ASP A C 1
ATOM 700 O O . ASP A 1 89 ? 6.330 25.899 -5.337 1.00 53.06 89 ASP A O 1
ATOM 704 N N . ILE A 1 90 ? 5.105 24.049 -5.512 1.00 62.06 90 ILE A N 1
ATOM 705 C CA . ILE A 1 90 ? 6.194 23.078 -5.608 1.00 62.06 90 ILE A CA 1
ATOM 706 C C . ILE A 1 90 ? 6.105 22.326 -6.943 1.00 62.06 90 ILE A C 1
ATOM 708 O O . ILE A 1 90 ? 6.155 21.095 -6.988 1.00 62.06 90 ILE A O 1
ATOM 712 N N . GLY A 1 91 ? 5.981 23.068 -8.047 1.00 69.25 91 GLY A N 1
ATOM 713 C CA . GLY A 1 91 ? 5.993 22.502 -9.397 1.00 69.25 91 GLY A CA 1
ATOM 714 C C . GLY A 1 91 ? 7.174 21.549 -9.639 1.00 69.25 91 GLY A C 1
ATOM 715 O O . GLY A 1 91 ? 8.250 21.682 -9.039 1.00 69.25 91 GLY A O 1
ATOM 716 N N . GLY A 1 92 ? 6.966 20.551 -10.497 1.00 85.94 92 GLY A N 1
ATOM 717 C CA . GLY A 1 92 ? 8.003 19.602 -10.883 1.00 85.94 92 GLY A CA 1
ATOM 718 C C . GLY A 1 92 ? 9.078 20.204 -11.783 1.00 85.94 92 GLY A C 1
ATOM 719 O O . GLY A 1 92 ? 9.024 21.356 -12.217 1.00 85.94 92 GLY A O 1
ATOM 720 N N . THR A 1 93 ? 10.085 19.395 -12.083 1.00 91.75 93 THR A N 1
ATOM 721 C CA . THR A 1 93 ? 11.196 19.755 -12.975 1.00 91.75 93 THR A CA 1
ATOM 722 C C . THR A 1 93 ? 10.786 19.847 -14.449 1.00 91.75 93 THR A C 1
ATOM 724 O O . THR A 1 93 ? 11.509 20.445 -15.245 1.00 91.75 93 THR A O 1
ATOM 727 N N . GLY A 1 94 ? 9.632 19.288 -14.823 1.00 93.06 94 GLY A N 1
ATOM 728 C CA . GLY A 1 94 ? 9.206 19.102 -16.211 1.00 93.06 94 GLY A CA 1
ATOM 729 C C . GLY A 1 94 ? 9.899 17.927 -16.904 1.00 93.06 94 GLY A C 1
ATOM 730 O O . GLY A 1 94 ? 9.853 17.843 -18.129 1.00 93.06 94 GLY A O 1
ATOM 731 N N . ALA A 1 95 ? 10.575 17.059 -16.147 1.00 94.62 95 ALA A N 1
ATOM 732 C CA . ALA A 1 95 ? 11.224 15.878 -16.695 1.00 94.62 95 ALA A CA 1
ATOM 733 C C . ALA A 1 95 ? 10.181 14.874 -17.201 1.00 94.62 95 ALA A C 1
ATOM 735 O O . ALA A 1 95 ? 9.196 14.612 -16.515 1.00 94.62 95 ALA A O 1
ATOM 736 N N . LEU A 1 96 ? 10.455 14.305 -18.374 1.00 96.44 96 LEU A N 1
ATOM 737 C CA . LEU A 1 96 ? 9.762 13.146 -18.929 1.00 96.44 96 LEU A CA 1
ATOM 738 C C . LEU A 1 96 ? 10.789 12.023 -19.105 1.00 96.44 96 LEU A C 1
ATOM 740 O O . LEU A 1 96 ? 11.922 12.303 -19.520 1.00 96.44 96 LEU A O 1
ATOM 744 N N . ARG A 1 97 ? 10.439 10.788 -18.752 1.00 97.44 97 ARG A N 1
ATOM 745 C CA . ARG A 1 97 ? 11.341 9.633 -18.675 1.00 97.44 97 ARG A CA 1
ATOM 746 C C . ARG A 1 97 ? 10.717 8.423 -19.341 1.00 97.44 97 ARG A C 1
ATOM 748 O O . ARG A 1 97 ? 9.715 7.904 -18.861 1.00 97.44 97 ARG A O 1
ATOM 755 N N . ARG A 1 98 ? 11.375 7.910 -20.383 1.00 98.06 98 ARG A N 1
ATOM 756 C CA . ARG A 1 98 ? 10.957 6.693 -21.093 1.00 98.06 98 ARG A CA 1
ATOM 757 C C . ARG A 1 98 ? 11.125 5.454 -20.218 1.00 98.06 98 ARG A C 1
ATOM 759 O O . ARG A 1 98 ? 12.161 4.784 -20.240 1.00 98.06 98 ARG A O 1
ATOM 766 N N . THR A 1 99 ? 10.094 5.208 -19.426 1.00 98.56 99 THR A N 1
ATOM 767 C CA . THR A 1 99 ? 9.974 4.130 -18.448 1.00 98.56 99 THR A CA 1
ATOM 768 C C . THR A 1 99 ? 8.931 3.115 -18.895 1.00 98.56 99 THR A C 1
ATOM 770 O O . THR A 1 99 ? 8.052 3.435 -19.699 1.00 98.56 99 THR A O 1
ATOM 773 N N . TYR A 1 100 ? 9.070 1.872 -18.432 1.00 98.50 100 TYR A N 1
ATOM 774 C CA . TYR A 1 100 ? 8.260 0.757 -18.921 1.00 98.50 100 TYR A CA 1
ATOM 775 C C . TYR A 1 100 ? 6.802 0.897 -18.487 1.00 98.50 100 TYR A C 1
ATOM 777 O O . TYR A 1 100 ? 5.909 0.695 -19.304 1.00 98.50 100 TYR A O 1
ATOM 785 N N . PHE A 1 101 ? 6.564 1.279 -17.230 1.00 98.56 101 PHE A N 1
ATOM 786 C CA . PHE A 1 101 ? 5.221 1.460 -16.670 1.00 98.56 101 PHE A CA 1
ATOM 787 C C . PHE A 1 101 ? 4.778 2.922 -16.620 1.00 98.56 101 PHE A C 1
ATOM 789 O O . PHE A 1 101 ? 3.821 3.234 -15.919 1.00 98.56 101 PHE A O 1
ATOM 796 N N . ASP A 1 102 ? 5.448 3.814 -17.352 1.00 97.75 102 ASP A N 1
ATOM 797 C CA . ASP A 1 102 ? 5.080 5.230 -17.457 1.00 97.75 102 ASP A CA 1
ATOM 798 C C . ASP A 1 102 ? 4.879 5.904 -16.087 1.00 97.75 102 ASP A C 1
ATOM 800 O O . ASP A 1 102 ? 3.909 6.637 -15.867 1.00 97.75 102 ASP A O 1
ATOM 804 N N . ALA A 1 103 ? 5.758 5.601 -15.122 1.00 97.81 103 ALA A N 1
ATOM 805 C CA . ALA A 1 103 ? 5.629 6.152 -13.784 1.00 97.81 103 ALA A CA 1
ATOM 806 C C . ALA A 1 103 ? 5.651 7.686 -13.817 1.00 97.81 103 ALA A C 1
ATOM 808 O O . ALA A 1 103 ? 6.559 8.308 -14.378 1.00 97.81 103 ALA A O 1
ATOM 809 N N . THR A 1 104 ? 4.693 8.300 -13.123 1.00 96.75 104 THR A N 1
ATOM 810 C CA . THR A 1 104 ? 4.542 9.752 -13.065 1.00 96.75 104 THR A CA 1
ATOM 811 C C . THR A 1 104 ? 4.185 10.253 -11.677 1.00 96.75 104 THR A C 1
ATOM 813 O O . THR A 1 104 ? 3.437 9.630 -10.916 1.00 96.75 104 THR A O 1
ATOM 816 N N . ARG A 1 105 ? 4.755 11.405 -11.328 1.00 94.75 105 ARG A N 1
ATOM 817 C CA . ARG A 1 105 ? 4.330 12.205 -10.178 1.00 94.75 105 ARG A CA 1
ATOM 818 C C . ARG A 1 105 ? 3.120 13.044 -10.543 1.00 94.75 105 ARG A C 1
ATOM 820 O O . ARG A 1 105 ? 2.919 13.378 -11.703 1.00 94.75 105 ARG A O 1
ATOM 827 N N . CYS A 1 106 ? 2.387 13.482 -9.526 1.00 92.56 106 CYS A N 1
ATOM 828 C CA . CYS A 1 106 ? 1.146 14.223 -9.726 1.00 92.56 106 CYS A CA 1
ATOM 829 C C . CYS A 1 106 ? 0.077 13.407 -10.467 1.00 92.56 106 CYS A C 1
ATOM 831 O O . CYS A 1 106 ? -0.667 13.943 -11.280 1.00 92.56 106 CYS A O 1
ATOM 833 N N . GLY A 1 107 ? -0.011 12.106 -10.182 1.00 91.31 107 GLY A N 1
ATOM 834 C CA . GLY A 1 107 ? -0.960 11.215 -10.856 1.00 91.31 107 GLY A CA 1
ATOM 835 C C . GLY A 1 107 ? -2.443 11.535 -10.630 1.00 91.31 107 GLY A C 1
ATOM 836 O O . GLY A 1 107 ? -3.300 10.947 -11.280 1.00 91.31 107 GLY A O 1
ATOM 837 N N . ASP A 1 108 ? -2.757 12.442 -9.700 1.00 89.25 108 ASP A N 1
ATOM 838 C CA . ASP A 1 108 ? -4.111 12.930 -9.420 1.00 89.25 108 ASP A CA 1
ATOM 839 C C . ASP A 1 108 ? -4.327 14.404 -9.804 1.00 89.25 108 ASP A C 1
ATOM 841 O O . ASP A 1 108 ? -5.300 15.010 -9.355 1.00 89.25 108 ASP A O 1
ATOM 845 N N . ASP A 1 109 ? -3.396 14.993 -10.560 1.00 88.06 109 ASP A N 1
ATOM 846 C CA . ASP A 1 109 ? -3.373 16.397 -10.991 1.00 88.06 109 ASP A CA 1
ATOM 847 C C . ASP A 1 109 ? -3.344 17.448 -9.865 1.00 88.06 109 ASP A C 1
ATOM 849 O O . ASP A 1 109 ? -3.387 18.651 -10.144 1.00 88.06 109 ASP A O 1
ATOM 853 N N . THR A 1 110 ? -3.244 17.042 -8.594 1.00 85.56 110 THR A N 1
ATOM 854 C CA . THR A 1 110 ? -3.346 17.969 -7.454 1.00 85.56 110 THR A CA 1
ATOM 855 C C . THR A 1 110 ? -2.155 17.941 -6.509 1.00 85.56 110 THR A C 1
ATOM 857 O O . THR A 1 110 ? -1.836 18.985 -5.940 1.00 85.56 110 THR A O 1
ATOM 860 N N . ARG A 1 111 ? -1.494 16.791 -6.335 1.00 87.81 111 ARG A N 1
ATOM 861 C CA . ARG A 1 111 ? -0.463 16.592 -5.306 1.00 87.81 111 ARG A CA 1
ATOM 862 C C . ARG A 1 111 ? 0.775 15.930 -5.889 1.00 87.81 111 ARG A C 1
ATOM 864 O O . ARG A 1 111 ? 0.737 14.779 -6.325 1.00 87.81 111 ARG A O 1
ATOM 871 N N . ARG A 1 112 ? 1.935 16.588 -5.806 1.00 90.56 112 ARG A N 1
ATOM 872 C CA . ARG A 1 112 ? 3.170 16.085 -6.451 1.00 90.56 112 ARG A CA 1
ATOM 873 C C . ARG A 1 112 ? 3.683 14.765 -5.860 1.00 90.56 112 ARG A C 1
ATOM 875 O O . ARG A 1 112 ? 4.396 14.011 -6.526 1.00 90.56 112 ARG A O 1
ATOM 882 N N . ARG A 1 113 ? 3.328 14.470 -4.607 1.00 90.31 113 ARG A N 1
ATOM 883 C CA . ARG A 1 113 ? 3.677 13.214 -3.918 1.00 90.31 113 ARG A CA 1
ATOM 884 C C . ARG A 1 113 ? 2.872 12.002 -4.398 1.00 90.31 113 ARG A C 1
ATOM 886 O O . ARG A 1 113 ? 3.252 10.880 -4.077 1.00 90.31 113 ARG A O 1
ATOM 893 N N . VAL A 1 114 ? 1.773 12.207 -5.125 1.00 92.62 114 VAL A N 1
ATOM 894 C CA . VAL A 1 114 ? 0.957 11.109 -5.654 1.00 92.62 114 VAL A CA 1
ATOM 895 C C . VAL A 1 114 ? 1.683 10.511 -6.845 1.00 92.62 114 VAL A C 1
ATOM 897 O O . VAL A 1 114 ? 1.856 11.161 -7.877 1.00 92.62 114 VAL A O 1
ATOM 900 N N . LEU A 1 115 ? 2.155 9.287 -6.648 1.00 95.69 115 LEU A N 1
ATOM 901 C CA . LEU A 1 115 ? 2.939 8.540 -7.612 1.00 95.69 115 LEU A CA 1
ATOM 902 C C . LEU A 1 115 ? 2.052 7.476 -8.246 1.00 95.69 115 LEU A C 1
ATOM 904 O O . LEU A 1 115 ? 1.490 6.645 -7.537 1.00 95.69 115 LEU A O 1
ATOM 908 N N . THR A 1 116 ? 1.926 7.499 -9.563 1.00 96.69 116 THR A N 1
ATOM 909 C CA . THR A 1 116 ? 1.131 6.527 -10.319 1.00 96.69 116 THR A CA 1
ATOM 910 C C . THR A 1 116 ? 1.959 5.924 -11.439 1.00 96.69 116 THR A C 1
ATOM 912 O O . THR A 1 116 ? 3.032 6.415 -11.770 1.00 96.69 116 THR A O 1
ATOM 915 N N . VAL A 1 117 ? 1.441 4.846 -12.008 1.00 98.25 117 VAL A N 1
ATOM 916 C CA . VAL A 1 117 ? 1.993 4.089 -13.136 1.00 98.25 117 VAL A CA 1
ATOM 917 C C . VAL A 1 117 ? 0.840 3.753 -14.080 1.00 98.25 117 VAL A C 1
ATOM 919 O O . VAL A 1 117 ? -0.326 3.867 -13.685 1.00 98.25 117 VAL A O 1
ATOM 922 N N . ASP A 1 118 ? 1.141 3.295 -15.289 1.00 97.81 118 ASP A N 1
ATOM 923 C CA . ASP A 1 118 ? 0.186 2.613 -16.158 1.00 97.81 118 ASP A CA 1
ATOM 924 C C . ASP A 1 118 ? -0.262 1.307 -15.485 1.00 97.81 118 ASP A C 1
ATOM 926 O O . ASP A 1 118 ? 0.392 0.261 -15.538 1.00 97.81 118 ASP A O 1
ATOM 930 N N . ASN A 1 119 ? -1.381 1.405 -14.770 1.00 93.75 119 ASN A N 1
ATOM 931 C CA . ASN A 1 119 ? -1.906 0.333 -13.943 1.00 93.75 119 ASN A CA 1
ATOM 932 C C . ASN A 1 119 ? -2.328 -0.887 -14.773 1.00 93.75 119 ASN A C 1
ATOM 934 O O . ASN A 1 119 ? -2.176 -2.013 -14.303 1.00 93.75 119 ASN A O 1
ATOM 938 N N . ASP A 1 120 ? -2.841 -0.681 -15.985 1.00 91.81 120 ASP A N 1
ATOM 939 C CA . ASP A 1 120 ? -3.285 -1.779 -16.844 1.00 91.81 120 ASP A CA 1
ATOM 940 C C . ASP A 1 120 ? -2.073 -2.550 -17.377 1.00 91.81 120 ASP A C 1
ATOM 942 O O . ASP A 1 120 ? -2.039 -3.777 -17.279 1.00 91.81 120 ASP A O 1
ATOM 946 N N . LEU A 1 121 ? -1.016 -1.848 -17.801 1.00 96.19 121 LEU A N 1
ATOM 947 C CA . LEU A 1 121 ? 0.230 -2.489 -18.227 1.00 96.19 121 LEU A CA 1
ATOM 948 C C . LEU A 1 121 ? 0.923 -3.260 -17.091 1.00 96.19 121 LEU A C 1
ATOM 950 O O . LEU A 1 121 ? 1.468 -4.346 -17.316 1.00 96.19 121 LEU A O 1
ATOM 954 N N . VAL A 1 122 ? 0.894 -2.728 -15.864 1.00 97.25 122 VAL A N 1
ATOM 955 C CA . VAL A 1 122 ? 1.375 -3.449 -14.674 1.00 97.25 122 VAL A CA 1
ATOM 956 C C . VAL A 1 122 ? 0.587 -4.740 -14.466 1.00 97.25 122 VAL A C 1
ATOM 958 O O . VAL A 1 122 ? 1.189 -5.793 -14.253 1.00 97.25 122 VAL A O 1
ATOM 961 N N . LEU A 1 123 ? -0.746 -4.675 -14.525 1.00 90.50 123 LEU A N 1
ATOM 962 C CA . LEU A 1 123 ? -1.605 -5.844 -14.341 1.00 90.50 123 LEU A CA 1
ATOM 963 C C . LEU A 1 123 ? -1.365 -6.898 -15.422 1.00 90.50 123 LEU A C 1
ATOM 965 O O . LEU A 1 123 ? -1.223 -8.071 -15.081 1.00 90.50 123 LEU A O 1
ATOM 969 N N . ASP A 1 124 ? -1.281 -6.498 -16.689 1.00 90.19 124 ASP A N 1
ATOM 970 C CA . ASP A 1 124 ? -1.007 -7.405 -17.806 1.00 90.19 124 ASP A CA 1
ATOM 971 C C . ASP A 1 124 ? 0.354 -8.091 -17.634 1.00 90.19 124 ASP A C 1
ATOM 973 O O . ASP A 1 124 ? 0.438 -9.319 -17.659 1.00 90.19 124 ASP A O 1
ATOM 977 N N . THR A 1 125 ? 1.398 -7.317 -17.315 1.00 90.94 125 THR A N 1
ATOM 978 C CA . THR A 1 125 ? 2.750 -7.845 -17.072 1.00 90.94 125 THR A CA 1
ATOM 979 C C . THR A 1 125 ? 2.774 -8.841 -15.912 1.00 90.94 125 THR A C 1
ATOM 981 O O . THR A 1 125 ? 3.389 -9.903 -16.000 1.00 90.94 125 THR A O 1
ATOM 984 N N . VAL A 1 126 ? 2.101 -8.528 -14.801 1.00 90.75 126 VAL A N 1
ATOM 985 C CA . VAL A 1 126 ? 2.052 -9.436 -13.650 1.00 90.75 126 VAL A CA 1
ATOM 986 C C . VAL A 1 126 ? 1.229 -10.687 -13.960 1.00 90.75 126 VAL A C 1
ATOM 988 O O . VAL A 1 126 ? 1.628 -11.768 -13.534 1.00 90.75 126 VAL A O 1
ATOM 991 N N . ASN A 1 127 ? 0.122 -10.580 -14.699 1.00 86.00 127 ASN A N 1
ATOM 992 C CA . ASN A 1 127 ? -0.731 -11.721 -15.053 1.00 86.00 127 ASN A CA 1
ATOM 993 C C . ASN A 1 127 ? -0.054 -12.702 -16.020 1.00 86.00 127 ASN A C 1
ATOM 995 O O . ASN A 1 127 ? -0.296 -13.908 -15.920 1.00 86.00 127 ASN A O 1
ATOM 999 N N . ASP A 1 128 ? 0.803 -12.210 -16.916 1.00 86.25 128 ASP A N 1
ATOM 1000 C CA . ASP A 1 128 ? 1.604 -13.056 -17.807 1.00 86.25 128 ASP A CA 1
ATOM 1001 C C . ASP A 1 128 ? 2.667 -13.854 -17.033 1.00 86.25 128 ASP A C 1
ATOM 1003 O O . ASP A 1 128 ? 2.978 -15.000 -17.368 1.00 86.25 128 ASP A O 1
ATOM 1007 N N . GLU A 1 129 ? 3.180 -13.278 -15.945 1.00 86.75 129 GLU A N 1
ATOM 1008 C CA . GLU A 1 129 ? 4.284 -13.843 -15.176 1.00 86.75 129 GLU A CA 1
ATOM 1009 C C . GLU A 1 129 ? 3.826 -14.669 -13.965 1.00 86.75 129 GLU A C 1
ATOM 1011 O O . GLU A 1 129 ? 4.417 -15.707 -13.648 1.00 86.75 129 GLU A O 1
ATOM 1016 N N . VAL A 1 130 ? 2.791 -14.248 -13.238 1.00 81.75 130 VAL A N 1
ATOM 1017 C CA . VAL A 1 130 ? 2.347 -14.811 -11.952 1.00 81.75 130 VAL A CA 1
ATOM 1018 C C . VAL A 1 130 ? 0.853 -15.128 -12.011 1.00 81.75 130 VAL A C 1
ATOM 1020 O O . VAL A 1 130 ? 0.016 -14.241 -12.060 1.00 81.75 130 VAL A O 1
ATOM 1023 N N . ALA A 1 131 ? 0.511 -16.417 -11.943 1.00 74.75 131 ALA A N 1
ATOM 1024 C CA . ALA A 1 131 ? -0.869 -16.876 -12.124 1.00 74.75 131 ALA A CA 1
ATOM 1025 C C . ALA A 1 131 ? -1.832 -16.497 -10.981 1.00 74.75 131 ALA A C 1
ATOM 1027 O O . ALA A 1 131 ? -3.025 -16.334 -11.223 1.00 74.75 131 ALA A O 1
ATOM 1028 N N . ASP A 1 132 ? -1.333 -16.397 -9.746 1.00 79.31 132 ASP A N 1
ATOM 1029 C CA . ASP A 1 132 ? -2.128 -16.086 -8.558 1.00 79.31 132 ASP A CA 1
ATOM 1030 C C . ASP A 1 132 ? -1.388 -15.034 -7.720 1.00 79.31 132 ASP A C 1
ATOM 1032 O O . ASP A 1 132 ? -0.261 -15.267 -7.273 1.00 79.31 132 ASP A O 1
ATOM 1036 N N . TRP A 1 133 ? -2.012 -13.875 -7.521 1.00 89.56 133 TRP A N 1
ATOM 1037 C CA . TRP A 1 133 ? -1.467 -12.763 -6.746 1.00 89.56 133 TRP A CA 1
ATOM 1038 C C . TRP A 1 133 ? -2.581 -11.940 -6.093 1.00 89.56 133 TRP A C 1
ATOM 1040 O O . TRP A 1 133 ? -3.732 -11.950 -6.530 1.00 89.56 133 TRP A O 1
ATOM 1050 N N . GLU A 1 134 ? -2.230 -11.209 -5.036 1.00 92.06 134 GLU A N 1
ATOM 1051 C CA . GLU A 1 134 ? -3.170 -10.381 -4.277 1.00 92.06 134 GLU A CA 1
ATOM 1052 C C . GLU A 1 134 ? -2.802 -8.908 -4.214 1.00 92.06 134 GLU A C 1
ATOM 1054 O O . GLU A 1 134 ? -3.683 -8.064 -4.053 1.00 92.06 134 GLU A O 1
ATOM 1059 N N . ALA A 1 135 ? -1.511 -8.607 -4.287 1.00 96.12 135 ALA A N 1
ATOM 1060 C CA . ALA A 1 135 ? -1.000 -7.256 -4.183 1.00 96.12 135 ALA A CA 1
ATOM 1061 C C . ALA A 1 135 ? 0.208 -7.089 -5.092 1.00 96.12 135 ALA A C 1
ATOM 1063 O O . ALA A 1 135 ? 1.032 -8.000 -5.216 1.00 96.12 135 ALA A O 1
ATOM 1064 N N . ILE A 1 136 ? 0.324 -5.904 -5.676 1.00 98.69 136 ILE A N 1
ATOM 1065 C CA . ILE A 1 136 ? 1.442 -5.523 -6.523 1.00 98.69 136 ILE A CA 1
ATOM 1066 C C . ILE A 1 136 ? 2.078 -4.262 -5.945 1.00 98.69 136 ILE A C 1
ATOM 1068 O O . ILE A 1 136 ? 1.386 -3.294 -5.637 1.00 98.69 136 ILE A O 1
ATOM 1072 N N . VAL A 1 137 ? 3.401 -4.265 -5.813 1.00 98.88 137 VAL A N 1
ATOM 1073 C CA . VAL A 1 137 ? 4.192 -3.080 -5.473 1.00 98.88 137 VAL A CA 1
ATOM 1074 C C . VAL A 1 137 ? 5.129 -2.773 -6.633 1.00 98.88 137 VAL A C 1
ATOM 1076 O O . VAL A 1 137 ? 5.956 -3.605 -7.007 1.00 98.88 137 VAL A O 1
ATOM 1079 N N . VAL A 1 138 ? 5.024 -1.564 -7.175 1.00 98.88 138 VAL A N 1
ATOM 1080 C CA . VAL A 1 138 ? 5.973 -1.016 -8.142 1.00 98.88 138 VAL A CA 1
ATOM 1081 C C . VAL A 1 138 ? 6.917 -0.084 -7.399 1.00 98.88 138 VAL A C 1
ATOM 1083 O O . VAL A 1 138 ? 6.517 0.971 -6.905 1.00 98.88 138 VAL A O 1
ATOM 1086 N N . LEU A 1 139 ? 8.182 -0.477 -7.300 1.00 98.81 139 LEU A N 1
ATOM 1087 C CA . LEU A 1 139 ? 9.230 0.412 -6.821 1.00 98.81 139 LEU A CA 1
ATOM 1088 C C . LEU A 1 139 ? 9.612 1.342 -7.968 1.00 98.81 139 LEU A C 1
ATOM 1090 O O . LEU A 1 139 ? 10.005 0.877 -9.030 1.00 98.81 139 LEU A O 1
ATOM 1094 N N . VAL A 1 140 ? 9.506 2.647 -7.774 1.00 98.69 140 VAL A N 1
ATOM 1095 C CA . VAL A 1 140 ? 9.843 3.637 -8.801 1.00 98.69 140 VAL A CA 1
ATOM 1096 C C . VAL A 1 140 ? 11.186 4.256 -8.455 1.00 98.69 140 VAL A C 1
ATOM 1098 O O . VAL A 1 140 ? 11.372 4.744 -7.337 1.00 98.69 140 VAL A O 1
ATOM 1101 N N . ASN A 1 141 ? 12.119 4.268 -9.407 1.00 98.25 141 ASN A N 1
ATOM 1102 C CA . ASN A 1 141 ? 13.484 4.758 -9.210 1.00 98.25 141 ASN A CA 1
ATOM 1103 C C . ASN A 1 141 ? 13.552 6.289 -9.032 1.00 98.25 141 ASN A C 1
ATOM 1105 O O . ASN A 1 141 ? 13.956 7.045 -9.913 1.00 98.25 141 ASN A O 1
ATOM 1109 N N . SER A 1 142 ? 13.134 6.769 -7.867 1.00 96.44 142 SER A N 1
ATOM 1110 C CA . SER A 1 142 ? 13.130 8.175 -7.479 1.00 96.44 142 SER A CA 1
ATOM 1111 C C . SER A 1 142 ? 13.379 8.279 -5.980 1.00 96.44 142 SER A C 1
ATOM 1113 O O . SER A 1 142 ? 12.848 7.486 -5.215 1.00 96.44 142 SER A O 1
ATOM 1115 N N . THR A 1 143 ? 14.158 9.263 -5.539 1.00 95.19 143 THR A N 1
ATOM 1116 C CA . THR A 1 143 ? 14.428 9.499 -4.107 1.00 95.19 143 THR A CA 1
ATOM 1117 C C . THR A 1 143 ? 13.525 10.566 -3.490 1.00 95.19 143 THR A C 1
ATOM 1119 O O . THR A 1 143 ? 13.556 10.771 -2.278 1.00 95.19 143 THR A O 1
ATOM 1122 N N . LEU A 1 144 ? 12.720 11.256 -4.304 1.00 92.81 144 LEU A N 1
ATOM 1123 C CA . LEU A 1 144 ? 11.729 12.214 -3.818 1.00 92.81 144 LEU A CA 1
ATOM 1124 C C . LEU A 1 144 ? 10.556 11.463 -3.179 1.00 92.81 144 LEU A C 1
ATOM 1126 O O . LEU A 1 144 ? 10.129 10.424 -3.684 1.00 92.81 144 LEU A O 1
ATOM 1130 N N . GLU A 1 145 ? 10.009 11.991 -2.089 1.00 91.00 145 GLU A N 1
ATOM 1131 C CA . GLU A 1 145 ? 8.905 11.343 -1.380 1.00 91.00 145 GLU A CA 1
ATOM 1132 C C . GLU A 1 145 ? 7.668 11.203 -2.268 1.00 91.00 145 GLU A C 1
ATOM 1134 O O . GLU A 1 145 ? 7.305 12.116 -3.016 1.00 91.00 145 GLU A O 1
ATOM 1139 N N . GLY A 1 146 ? 7.059 10.022 -2.251 1.00 91.75 146 GLY A N 1
ATOM 1140 C CA . GLY A 1 146 ? 5.836 9.775 -2.987 1.00 91.75 146 GLY A CA 1
ATOM 1141 C C . GLY A 1 146 ? 5.404 8.322 -2.962 1.00 91.75 146 GLY A C 1
ATOM 1142 O O . GLY A 1 146 ? 6.219 7.400 -2.905 1.00 91.75 146 GLY A O 1
ATOM 1143 N N . GLY A 1 147 ? 4.097 8.148 -3.017 1.00 94.75 147 GLY A N 1
ATOM 1144 C CA . GLY A 1 147 ? 3.453 6.855 -3.008 1.00 94.75 147 GLY A CA 1
ATOM 1145 C C . GLY A 1 147 ? 1.962 7.022 -3.230 1.00 94.75 147 GLY A C 1
ATOM 1146 O O . GLY A 1 147 ? 1.389 8.045 -2.839 1.00 94.75 147 GLY A O 1
ATOM 1147 N N . ALA A 1 148 ? 1.363 6.063 -3.920 1.00 95.38 148 ALA A N 1
ATOM 1148 C CA . ALA A 1 148 ? -0.080 5.910 -3.953 1.00 95.38 148 ALA A CA 1
ATOM 1149 C C . ALA A 1 148 ? -0.461 4.492 -4.371 1.00 95.38 148 ALA A C 1
ATOM 1151 O O . ALA A 1 148 ? 0.275 3.792 -5.076 1.00 95.38 148 ALA A O 1
ATOM 1152 N N . LYS A 1 149 ? -1.675 4.110 -3.988 1.00 95.62 149 LYS A N 1
ATOM 1153 C CA . LYS A 1 149 ? -2.309 2.858 -4.374 1.00 95.62 149 LYS A CA 1
ATOM 1154 C C . LYS A 1 149 ? -3.499 3.104 -5.295 1.00 95.62 149 LYS A C 1
ATOM 1156 O O . LYS A 1 149 ? -4.448 3.798 -4.931 1.00 95.62 149 LYS A O 1
ATOM 1161 N N . VAL A 1 150 ? -3.500 2.444 -6.450 1.00 91.62 150 VAL A N 1
ATOM 1162 C CA . VAL A 1 150 ? -4.622 2.384 -7.396 1.00 91.62 150 VAL A CA 1
ATOM 1163 C C . VAL A 1 150 ? -5.014 0.920 -7.573 1.00 91.62 150 VAL A C 1
ATOM 1165 O O . VAL A 1 150 ? -4.199 0.075 -7.923 1.00 91.62 150 VAL A O 1
ATOM 1168 N N . GLY A 1 151 ? -6.268 0.570 -7.269 1.00 91.38 151 GLY A N 1
ATOM 1169 C CA . GLY A 1 151 ? -6.706 -0.829 -7.336 1.00 91.38 151 GLY A CA 1
ATOM 1170 C C . GLY A 1 151 ? -5.897 -1.738 -6.400 1.00 91.38 151 GLY A C 1
ATOM 1171 O O . GLY A 1 151 ? -6.011 -1.592 -5.182 1.00 91.38 151 GLY A O 1
ATOM 1172 N N . GLN A 1 152 ? -5.122 -2.670 -6.964 1.00 90.06 152 GLN A N 1
ATOM 1173 C CA . GLN A 1 152 ? -4.203 -3.563 -6.236 1.00 90.06 152 GLN A CA 1
ATOM 1174 C C . GLN A 1 152 ? -2.719 -3.216 -6.425 1.00 90.06 152 GLN A C 1
ATOM 1176 O O . GLN A 1 152 ? -1.854 -3.941 -5.931 1.00 90.06 152 GLN A O 1
ATOM 1181 N N . VAL A 1 153 ? -2.426 -2.128 -7.138 1.00 96.88 153 VAL A N 1
ATOM 1182 C CA . VAL A 1 153 ? -1.070 -1.683 -7.454 1.00 96.88 153 VAL A CA 1
ATOM 1183 C C . VAL A 1 153 ? -0.713 -0.508 -6.555 1.00 96.88 153 VAL A C 1
ATOM 1185 O O . VAL A 1 153 ? -1.417 0.500 -6.523 1.00 96.88 153 VAL A O 1
ATOM 1188 N N . ALA A 1 154 ? 0.389 -0.638 -5.827 1.00 98.31 154 ALA A N 1
ATOM 1189 C CA . ALA A 1 154 ? 1.000 0.430 -5.052 1.00 98.31 154 ALA A CA 1
ATOM 1190 C C . ALA A 1 154 ? 2.302 0.871 -5.725 1.00 98.31 154 ALA A C 1
ATOM 1192 O O . ALA A 1 154 ? 3.244 0.085 -5.801 1.00 98.31 154 ALA A O 1
ATOM 1193 N N . ALA A 1 155 ? 2.375 2.114 -6.194 1.00 98.50 155 ALA A N 1
ATOM 1194 C CA . ALA A 1 155 ? 3.611 2.697 -6.708 1.00 98.50 155 ALA A CA 1
ATOM 1195 C C . ALA A 1 155 ? 4.295 3.487 -5.589 1.00 98.50 155 ALA A C 1
ATOM 1197 O O . ALA A 1 155 ? 3.657 4.330 -4.963 1.00 98.50 155 ALA A O 1
ATOM 1198 N N . VAL A 1 156 ? 5.576 3.216 -5.316 1.00 98.38 156 VAL A N 1
ATOM 1199 C CA . VAL A 1 156 ? 6.311 3.798 -4.177 1.00 98.38 156 VAL A CA 1
ATOM 1200 C C . VAL A 1 156 ? 7.728 4.202 -4.580 1.00 98.38 156 VAL A C 1
ATOM 1202 O O . VAL A 1 156 ? 8.420 3.456 -5.273 1.00 98.38 156 VAL A O 1
ATOM 1205 N N . SER A 1 157 ? 8.184 5.374 -4.133 1.00 97.69 157 SER A N 1
ATOM 1206 C CA . SER A 1 157 ? 9.548 5.854 -4.376 1.00 97.69 157 SER A CA 1
ATOM 1207 C C . SER A 1 157 ? 10.578 5.306 -3.369 1.00 97.69 157 SER A C 1
ATOM 1209 O O . SER A 1 157 ? 10.244 4.823 -2.290 1.00 97.69 157 SER A O 1
ATOM 1211 N N . LEU A 1 158 ? 11.868 5.377 -3.707 1.00 97.88 158 LEU A N 1
ATOM 1212 C CA . LEU A 1 158 ? 12.991 4.817 -2.939 1.00 97.88 158 LEU A CA 1
ATOM 1213 C C . LEU A 1 158 ? 13.477 5.750 -1.817 1.00 97.88 158 LEU A C 1
ATOM 1215 O O . LEU A 1 158 ? 14.649 6.141 -1.768 1.00 97.88 158 LEU A O 1
ATOM 1219 N N . THR A 1 159 ? 12.579 6.142 -0.921 1.00 95.25 159 THR A N 1
ATOM 1220 C CA . THR A 1 159 ? 12.891 7.022 0.216 1.00 95.25 159 THR A CA 1
ATOM 1221 C C . THR A 1 159 ? 13.546 6.269 1.378 1.00 95.25 159 THR A C 1
ATOM 1223 O O . THR A 1 159 ? 13.593 5.043 1.419 1.00 95.25 159 THR A O 1
ATOM 1226 N N . ALA A 1 160 ? 14.051 7.003 2.376 1.00 94.69 160 ALA A N 1
ATOM 1227 C CA . ALA A 1 160 ? 14.665 6.407 3.569 1.00 94.69 160 ALA A CA 1
ATOM 1228 C C . ALA A 1 160 ? 13.681 5.603 4.448 1.00 94.69 160 ALA A C 1
ATOM 1230 O O . ALA A 1 160 ? 14.107 4.766 5.239 1.00 94.69 160 ALA A O 1
ATOM 1231 N N . ASN A 1 161 ? 12.381 5.867 4.317 1.00 94.62 161 ASN A N 1
ATOM 1232 C CA . ASN A 1 161 ? 11.278 5.174 4.985 1.00 94.62 161 ASN A CA 1
ATOM 1233 C C . ASN A 1 161 ? 10.532 4.222 4.026 1.00 94.62 161 ASN A C 1
ATOM 1235 O O . ASN A 1 161 ? 9.340 3.974 4.204 1.00 94.62 161 ASN A O 1
ATOM 1239 N N . LEU A 1 162 ? 11.211 3.715 2.985 1.00 97.00 162 LEU A N 1
ATOM 1240 C CA . LEU A 1 162 ? 10.627 2.888 1.921 1.00 97.00 162 LEU A CA 1
ATOM 1241 C C . LEU A 1 162 ? 9.740 1.760 2.466 1.00 97.00 162 LEU A C 1
ATOM 1243 O O . LEU A 1 162 ? 8.606 1.590 2.026 1.00 97.00 162 LEU A O 1
ATOM 1247 N N . LYS A 1 163 ? 10.228 0.995 3.446 1.00 96.50 163 LYS A N 1
ATOM 1248 C CA . LYS A 1 163 ? 9.471 -0.127 4.024 1.00 96.50 163 LYS A CA 1
ATOM 1249 C C . LYS A 1 163 ? 8.214 0.324 4.776 1.00 96.50 163 LYS A C 1
ATOM 1251 O O . LYS A 1 163 ? 7.211 -0.385 4.730 1.00 96.50 163 LYS A O 1
ATOM 1256 N N . GLU A 1 164 ? 8.245 1.475 5.450 1.00 97.69 164 GLU A N 1
ATOM 1257 C CA . GLU A 1 164 ? 7.078 2.044 6.126 1.00 97.69 164 GLU A CA 1
ATOM 1258 C C . GLU A 1 164 ? 6.032 2.521 5.113 1.00 97.69 164 GLU A C 1
ATOM 1260 O O . GLU A 1 164 ? 4.848 2.236 5.292 1.00 97.69 164 GLU A O 1
ATOM 1265 N N . VAL A 1 165 ? 6.461 3.174 4.026 1.00 97.62 165 VAL A N 1
ATOM 1266 C CA . VAL A 1 165 ? 5.560 3.608 2.945 1.00 97.62 165 VAL A CA 1
ATOM 1267 C C . VAL A 1 165 ? 4.957 2.399 2.230 1.00 97.62 165 VAL A C 1
ATOM 1269 O O . VAL A 1 165 ? 3.743 2.325 2.085 1.00 97.62 165 VAL A O 1
ATOM 1272 N N . VAL A 1 166 ? 5.754 1.388 1.871 1.00 98.56 166 VAL A N 1
ATOM 1273 C CA . VAL A 1 166 ? 5.217 0.154 1.268 1.00 98.56 166 VAL A CA 1
ATOM 1274 C C . VAL A 1 166 ? 4.221 -0.534 2.202 1.00 98.56 166 VAL A C 1
ATOM 1276 O O . VAL A 1 166 ? 3.167 -0.977 1.750 1.00 98.56 166 VAL A O 1
ATOM 1279 N N . ALA A 1 167 ? 4.511 -0.617 3.503 1.00 98.44 167 ALA A N 1
ATOM 1280 C CA . ALA A 1 167 ? 3.572 -1.192 4.459 1.00 98.44 167 ALA A CA 1
ATOM 1281 C C . ALA A 1 167 ? 2.246 -0.412 4.487 1.00 98.44 167 ALA A C 1
ATOM 1283 O O . ALA A 1 167 ? 1.188 -1.039 4.435 1.00 98.44 167 ALA A O 1
ATOM 1284 N N . HIS A 1 168 ? 2.301 0.923 4.518 1.00 98.44 168 HIS A N 1
ATOM 1285 C CA . HIS A 1 168 ? 1.134 1.807 4.453 1.00 98.44 168 HIS A CA 1
ATOM 1286 C C . HIS A 1 168 ? 0.280 1.547 3.201 1.00 98.44 168 HIS A C 1
ATOM 1288 O O . HIS A 1 168 ? -0.911 1.254 3.324 1.00 98.44 168 HIS A O 1
ATOM 1294 N N . GLU A 1 169 ? 0.891 1.526 2.014 1.00 98.19 169 GLU A N 1
ATOM 1295 C CA . GLU A 1 169 ? 0.161 1.277 0.763 1.00 98.19 169 GLU A CA 1
ATOM 1296 C C . GLU A 1 169 ? -0.443 -0.138 0.703 1.00 98.19 169 GLU A C 1
ATOM 1298 O O . GLU A 1 169 ? -1.575 -0.335 0.250 1.00 98.19 169 GLU A O 1
ATOM 1303 N N . LEU A 1 170 ? 0.258 -1.146 1.237 1.00 98.44 170 LEU A N 1
ATOM 1304 C CA . LEU A 1 170 ? -0.303 -2.492 1.395 1.00 98.44 170 LEU A CA 1
ATOM 1305 C C . LEU A 1 170 ? -1.465 -2.527 2.398 1.00 98.44 170 LEU A C 1
ATOM 1307 O O . LEU A 1 170 ? -2.367 -3.356 2.262 1.00 98.44 170 LEU A O 1
ATOM 1311 N N . GLY A 1 171 ? -1.497 -1.619 3.373 1.00 98.31 171 GLY A N 1
ATOM 1312 C CA . GLY A 1 171 ? -2.658 -1.394 4.230 1.00 98.31 171 GLY A CA 1
ATOM 1313 C C . GLY A 1 171 ? -3.906 -1.042 3.416 1.00 98.31 171 GLY A C 1
ATOM 1314 O O . GLY A 1 171 ? -4.969 -1.627 3.643 1.00 98.31 171 GLY A O 1
ATOM 1315 N N . HIS A 1 172 ? -3.780 -0.177 2.407 1.00 98.00 172 HIS A N 1
ATOM 1316 C CA . HIS A 1 172 ? -4.881 0.140 1.491 1.00 98.00 172 HIS A CA 1
ATOM 1317 C C . HIS A 1 172 ? -5.302 -1.042 0.620 1.00 98.00 172 HIS A C 1
ATOM 1319 O O . HIS A 1 172 ? -6.498 -1.235 0.380 1.00 98.00 172 HIS A O 1
ATOM 1325 N N . VAL A 1 173 ? -4.348 -1.838 0.127 1.00 95.75 173 VAL A N 1
ATOM 1326 C CA . VAL A 1 173 ? -4.640 -3.098 -0.588 1.00 95.75 173 VAL A CA 1
ATOM 1327 C C . VAL A 1 173 ? -5.454 -4.041 0.305 1.00 95.75 173 VAL A C 1
ATOM 1329 O O . VAL A 1 173 ? -6.441 -4.631 -0.131 1.00 95.75 173 VAL A O 1
ATOM 1332 N N . LEU A 1 174 ? -5.118 -4.096 1.593 1.00 95.69 174 LEU A N 1
ATOM 1333 C CA . LEU A 1 174 ? -5.817 -4.878 2.615 1.00 95.69 174 LEU A CA 1
ATOM 1334 C C . LEU A 1 174 ? -7.075 -4.184 3.178 1.00 95.69 174 LEU A C 1
ATOM 1336 O O . LEU A 1 174 ? -7.625 -4.620 4.190 1.00 95.69 174 LEU A O 1
ATOM 1340 N N . GLY A 1 175 ? -7.566 -3.133 2.516 1.00 96.00 175 GLY A N 1
ATOM 1341 C CA . GLY A 1 175 ? -8.872 -2.528 2.786 1.00 96.00 175 GLY A CA 1
ATOM 1342 C C . GLY A 1 175 ? -8.901 -1.478 3.898 1.00 96.00 175 GLY A C 1
ATOM 1343 O O . GLY A 1 175 ? -9.986 -1.157 4.388 1.00 96.00 175 GLY A O 1
ATOM 1344 N N . LEU A 1 176 ? -7.750 -0.944 4.308 1.00 98.50 176 LEU A N 1
ATOM 1345 C CA . LEU A 1 176 ? -7.666 0.148 5.279 1.00 98.50 176 LEU A CA 1
ATOM 1346 C C . LEU A 1 176 ? -7.812 1.521 4.608 1.00 98.50 176 LEU A C 1
ATOM 1348 O O . LEU A 1 176 ? -7.391 1.731 3.470 1.00 98.50 176 LEU A O 1
ATOM 1352 N N . ALA A 1 177 ? -8.401 2.466 5.334 1.00 98.12 177 ALA A N 1
ATOM 1353 C CA . ALA A 1 177 ? -8.430 3.881 4.977 1.00 98.12 177 ALA A CA 1
ATOM 1354 C C . ALA A 1 177 ? -7.230 4.625 5.569 1.00 98.12 177 ALA A C 1
ATOM 1356 O O . ALA A 1 177 ? -6.652 4.184 6.563 1.00 98.12 177 ALA A O 1
ATOM 1357 N N . ASP A 1 178 ? -6.937 5.795 5.011 1.00 97.81 178 ASP A N 1
ATOM 1358 C CA . ASP A 1 178 ? -6.053 6.760 5.653 1.00 97.81 178 ASP A CA 1
ATOM 1359 C C . ASP A 1 178 ? -6.645 7.294 6.959 1.00 97.81 178 ASP A C 1
ATOM 1361 O O . ASP A 1 178 ? -7.814 7.683 7.045 1.00 97.81 178 ASP A O 1
ATOM 1365 N N . GLU A 1 179 ? -5.801 7.332 7.985 1.00 98.00 179 GLU A N 1
ATOM 1366 C CA . GLU A 1 179 ? -6.118 7.831 9.324 1.00 98.00 179 GLU A CA 1
ATOM 1367 C C . GLU A 1 179 ? -5.577 9.248 9.564 1.00 98.00 179 GLU A C 1
ATOM 1369 O O . GLU A 1 179 ? -5.801 9.819 10.633 1.00 98.00 179 GLU A O 1
ATOM 1374 N N . TYR A 1 180 ? -4.866 9.832 8.596 1.00 95.56 180 TYR A N 1
ATOM 1375 C CA . TYR A 1 180 ? -4.479 11.236 8.658 1.00 95.56 180 TYR A CA 1
ATOM 1376 C C . TYR A 1 180 ? -5.616 12.172 8.244 1.00 95.56 180 TYR A C 1
ATOM 1378 O O . TYR A 1 180 ? -6.552 11.803 7.535 1.00 95.56 180 TYR A O 1
ATOM 1386 N N . ASP A 1 181 ? -5.536 13.397 8.746 1.00 94.69 181 ASP A N 1
ATOM 1387 C CA . ASP A 1 181 ? -6.604 14.389 8.742 1.00 94.69 181 ASP A CA 1
ATOM 1388 C C . ASP A 1 181 ? -6.186 15.665 8.001 1.00 94.69 181 ASP A C 1
ATOM 1390 O O . ASP A 1 181 ? -6.569 16.755 8.393 1.00 94.69 181 ASP A O 1
ATOM 1394 N N . TYR A 1 182 ? -5.342 15.549 6.981 1.00 89.94 182 TYR A N 1
ATOM 1395 C CA . TYR A 1 182 ? -4.864 16.663 6.159 1.00 89.94 182 TYR A CA 1
ATOM 1396 C C . TYR A 1 182 ? -4.947 16.301 4.671 1.00 89.94 182 TYR A C 1
ATOM 1398 O O . TYR A 1 182 ? -5.177 15.141 4.334 1.00 89.94 182 TYR A O 1
ATOM 1406 N N . ASP A 1 183 ? -4.743 17.289 3.796 1.00 85.75 183 ASP A N 1
ATOM 1407 C CA . ASP A 1 183 ? -4.897 17.200 2.330 1.00 85.75 183 ASP A CA 1
ATOM 1408 C C . ASP A 1 183 ? -6.346 16.967 1.854 1.00 85.75 183 ASP A C 1
ATOM 1410 O O . ASP A 1 183 ? -6.579 16.488 0.745 1.00 85.75 183 ASP A O 1
ATOM 1414 N N . GLY A 1 184 ? -7.332 17.318 2.683 1.00 87.00 184 GLY A N 1
ATOM 1415 C CA . GLY A 1 184 ? -8.754 17.198 2.375 1.00 87.00 184 GLY A CA 1
ATOM 1416 C C . GLY A 1 184 ? -9.585 18.353 2.938 1.00 87.00 184 GLY A C 1
ATOM 1417 O O . GLY A 1 184 ? -9.034 19.387 3.318 1.00 87.00 184 GLY A O 1
ATOM 1418 N N . PRO A 1 185 ? -10.922 18.219 2.952 1.00 89.88 185 PRO A N 1
ATOM 1419 C CA . PRO A 1 185 ? -11.804 19.258 3.468 1.00 89.88 185 PRO A CA 1
ATOM 1420 C C . PRO A 1 185 ? -11.729 19.353 4.995 1.00 89.88 185 PRO A C 1
ATOM 1422 O O . PRO A 1 185 ? -11.512 18.357 5.676 1.00 89.88 185 PRO A O 1
ATOM 1425 N N . ASP A 1 186 ? -12.056 20.521 5.547 1.00 92.88 186 ASP A N 1
ATOM 1426 C CA . ASP A 1 186 ? -12.171 20.732 6.998 1.00 92.88 186 ASP A CA 1
ATOM 1427 C C . ASP A 1 186 ? -13.030 19.653 7.683 1.00 92.88 186 ASP A C 1
ATOM 1429 O O . ASP A 1 186 ? -12.660 19.052 8.693 1.00 92.88 186 ASP A O 1
ATOM 1433 N N . ARG A 1 187 ? -14.189 19.345 7.097 1.00 93.31 187 ARG A N 1
ATOM 1434 C CA . ARG A 1 187 ? -15.146 18.378 7.637 1.00 93.31 187 ARG A CA 1
ATOM 1435 C C . ARG A 1 187 ? -15.433 17.271 6.639 1.00 93.31 187 ARG A C 1
ATOM 1437 O O . ARG A 1 187 ? -15.651 17.534 5.458 1.00 93.31 187 ARG A O 1
ATOM 1444 N N . TYR A 1 188 ? -15.556 16.052 7.158 1.00 92.94 188 TYR A N 1
ATOM 1445 C CA . TYR A 1 188 ? -15.983 14.902 6.377 1.00 92.94 188 TYR A CA 1
ATOM 1446 C C . TYR A 1 188 ? -17.375 15.141 5.773 1.00 92.94 188 TYR A C 1
ATOM 1448 O O . TYR A 1 188 ? -18.371 15.261 6.491 1.00 92.94 188 TYR A O 1
ATOM 1456 N N . ALA A 1 189 ? -17.428 15.256 4.445 1.00 86.31 189 ALA A N 1
ATOM 1457 C CA . ALA A 1 189 ? -18.584 15.800 3.733 1.00 86.31 189 ALA A CA 1
ATOM 1458 C C . ALA A 1 189 ? -19.605 14.746 3.275 1.00 86.31 189 ALA A C 1
ATOM 1460 O O . ALA A 1 189 ? -20.745 15.098 2.989 1.00 86.31 189 ALA A O 1
ATOM 1461 N N . SER A 1 190 ? -19.218 13.466 3.201 1.00 86.75 190 SER A N 1
ATOM 1462 C CA . SER A 1 190 ? -20.094 12.407 2.674 1.00 86.75 190 SER A CA 1
ATOM 1463 C C . SER A 1 190 ? -21.311 12.151 3.569 1.00 86.75 190 SER A C 1
ATOM 1465 O O . SER A 1 190 ? -22.396 11.895 3.059 1.00 86.75 190 SER A O 1
ATOM 1467 N N . GLY A 1 191 ? -21.145 12.221 4.895 1.00 83.50 191 GLY A N 1
ATOM 1468 C CA . GLY A 1 191 ? -22.205 11.897 5.859 1.00 83.50 191 GLY A CA 1
ATOM 1469 C C . GLY A 1 191 ? -22.597 10.413 5.909 1.00 83.50 191 GLY A C 1
ATOM 1470 O O . GLY A 1 191 ? -23.405 10.036 6.756 1.00 83.50 191 GLY A O 1
ATOM 1471 N N . GLU A 1 192 ? -22.023 9.571 5.048 1.00 92.50 192 GLU A N 1
ATOM 1472 C CA . GLU A 1 192 ? -22.209 8.121 5.041 1.00 92.50 192 GLU A CA 1
ATOM 1473 C C . GLU A 1 192 ? -21.096 7.423 5.831 1.00 92.50 192 GLU A C 1
ATOM 1475 O O . GLU A 1 192 ? -19.957 7.885 5.881 1.00 92.50 192 GLU A O 1
ATOM 1480 N N . GLU A 1 193 ? -21.424 6.294 6.466 1.00 96.75 193 GLU A N 1
ATOM 1481 C CA . GLU A 1 193 ? -20.448 5.501 7.215 1.00 96.75 193 GLU A CA 1
ATOM 1482 C C . GLU A 1 193 ? -19.418 4.878 6.255 1.00 96.75 193 GLU A C 1
ATOM 1484 O O . GLU A 1 193 ? -19.805 4.067 5.407 1.00 96.75 193 GLU A O 1
ATOM 1489 N N . PRO A 1 194 ? -18.110 5.189 6.392 1.00 96.44 194 PRO A N 1
ATOM 1490 C CA . PRO A 1 194 ? -17.092 4.629 5.511 1.00 96.44 194 PRO A CA 1
ATOM 1491 C C . PRO A 1 194 ? -17.071 3.098 5.599 1.00 96.44 194 PRO A C 1
ATOM 1493 O O . PRO A 1 194 ? -17.204 2.553 6.698 1.00 96.44 194 PRO A O 1
ATOM 1496 N N . PRO A 1 195 ? -16.856 2.358 4.501 1.00 96.12 195 PRO A N 1
ATOM 1497 C CA . PRO A 1 195 ? -16.809 0.898 4.556 1.00 96.12 195 PRO A CA 1
ATOM 1498 C C . PRO A 1 195 ? -15.549 0.354 5.253 1.00 96.12 195 PRO A C 1
ATOM 1500 O O . PRO A 1 195 ? -15.564 -0.777 5.743 1.00 96.12 195 PRO A O 1
ATOM 1503 N N . GLN A 1 196 ? -14.464 1.133 5.312 1.00 97.94 196 GLN A N 1
ATOM 1504 C CA . GLN A 1 196 ? -13.182 0.694 5.861 1.00 97.94 196 GLN A CA 1
ATOM 1505 C C . GLN A 1 196 ? -13.267 0.458 7.379 1.00 97.94 196 GLN A C 1
ATOM 1507 O O . GLN A 1 196 ? -13.966 1.181 8.099 1.00 97.94 196 GLN A O 1
ATOM 1512 N N . PRO A 1 197 ? -12.563 -0.561 7.900 1.00 97.50 197 PRO A N 1
ATOM 1513 C CA . PRO A 1 197 ? -12.732 -1.005 9.278 1.00 97.50 197 PRO A CA 1
ATOM 1514 C C . PRO A 1 197 ? -12.079 -0.080 10.313 1.00 97.50 197 PRO A C 1
ATOM 1516 O O . PRO A 1 197 ? -12.477 -0.119 11.477 1.00 97.50 197 PRO A O 1
ATOM 1519 N N . ASN A 1 198 ? -11.089 0.721 9.911 1.00 98.50 198 ASN A N 1
ATOM 1520 C CA . ASN A 1 198 ? -10.257 1.535 10.801 1.00 98.50 198 ASN A CA 1
ATOM 1521 C C . ASN A 1 198 ? -10.722 2.991 10.964 1.00 98.50 198 ASN A C 1
ATOM 1523 O O . ASN A 1 198 ? -10.146 3.727 11.763 1.00 98.50 198 ASN A O 1
ATOM 1527 N N . VAL A 1 199 ? -11.786 3.391 10.260 1.00 98.44 199 VAL A N 1
ATOM 1528 C CA . VAL A 1 199 ? -12.396 4.724 10.360 1.00 98.44 199 VAL A CA 1
ATOM 1529 C C . VAL A 1 199 ? -13.917 4.623 10.502 1.00 98.44 199 VAL A C 1
ATOM 1531 O O . VAL A 1 199 ? -14.512 3.629 10.083 1.00 98.44 199 VAL A O 1
ATOM 1534 N N . THR A 1 200 ? -14.567 5.611 11.118 1.00 97.81 200 THR A N 1
ATOM 1535 C CA . THR A 1 200 ? -16.025 5.619 11.357 1.00 97.81 200 THR A CA 1
ATO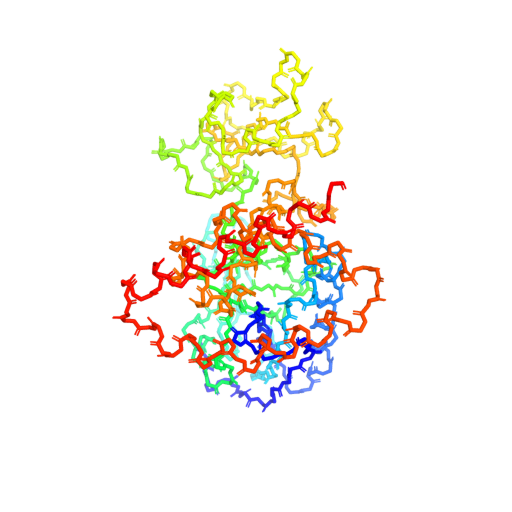M 1536 C C . THR A 1 200 ? -16.569 7.039 11.511 1.00 97.81 200 THR A C 1
ATOM 1538 O O . THR A 1 200 ? -15.817 7.926 11.911 1.00 97.81 200 THR A O 1
ATOM 1541 N N . ILE A 1 201 ? -17.858 7.264 11.238 1.00 97.19 201 ILE A N 1
ATOM 1542 C CA . ILE A 1 201 ? -18.580 8.477 11.674 1.00 97.19 201 ILE A CA 1
ATOM 1543 C C . ILE A 1 201 ? -19.479 8.195 12.891 1.00 97.19 201 ILE A C 1
ATOM 1545 O O . ILE A 1 201 ? -20.041 9.119 13.479 1.00 97.19 201 ILE A O 1
ATOM 1549 N N . GLU A 1 202 ? -19.609 6.927 13.292 1.00 95.50 202 GLU A N 1
ATOM 1550 C CA . GLU A 1 202 ? -20.351 6.511 14.479 1.00 95.50 202 GLU A CA 1
ATOM 1551 C C . GLU A 1 202 ? -19.675 7.007 15.766 1.00 95.50 202 GLU A C 1
ATOM 1553 O O . GLU A 1 202 ? -18.457 6.937 15.939 1.00 95.50 202 GLU A O 1
ATOM 1558 N N . THR A 1 203 ? -20.489 7.480 16.708 1.00 93.25 203 THR A N 1
ATOM 1559 C CA . THR A 1 203 ? -20.042 7.990 18.015 1.00 93.25 203 THR A CA 1
ATOM 1560 C C . THR A 1 203 ? -20.637 7.214 19.189 1.00 93.25 203 THR A C 1
ATOM 1562 O O . THR A 1 203 ? -20.130 7.295 20.311 1.00 93.25 203 THR A O 1
ATOM 1565 N N . ASP A 1 204 ? -21.676 6.413 18.946 1.00 91.31 204 ASP A N 1
ATOM 1566 C CA . ASP A 1 204 ? -22.218 5.452 19.894 1.00 91.31 204 ASP A CA 1
ATOM 1567 C C . ASP A 1 204 ? -21.229 4.296 20.080 1.00 91.31 204 ASP A C 1
ATOM 1569 O O . ASP A 1 204 ? -21.040 3.439 19.211 1.00 91.31 204 ASP A O 1
ATOM 1573 N N . GLN A 1 205 ? -20.624 4.246 21.268 1.00 90.00 205 GLN A N 1
ATOM 1574 C CA . GLN A 1 205 ? -19.644 3.234 21.658 1.00 90.00 205 GLN A CA 1
ATOM 1575 C C . GLN A 1 205 ? -20.122 1.794 21.395 1.00 90.00 205 GLN A C 1
ATOM 1577 O O . GLN A 1 205 ? -19.311 0.921 21.076 1.00 90.00 205 GLN A O 1
ATOM 1582 N N . SER A 1 206 ? -21.427 1.529 21.515 1.00 89.50 206 SER A N 1
ATOM 1583 C CA . SER A 1 206 ? -21.997 0.191 21.319 1.00 89.50 206 SER A CA 1
ATOM 1584 C C . SER A 1 206 ? -22.044 -0.246 19.850 1.00 89.50 206 SER A C 1
ATOM 1586 O O . SER A 1 206 ? -22.118 -1.447 19.569 1.00 89.50 206 SER A O 1
ATOM 1588 N N . LYS A 1 207 ? -21.953 0.706 18.918 1.00 92.81 207 LYS A N 1
ATOM 1589 C CA . LYS A 1 207 ? -22.049 0.494 17.469 1.00 92.81 207 LYS A CA 1
ATOM 1590 C C . LYS A 1 207 ? -20.714 0.614 16.743 1.00 92.81 207 LYS A C 1
ATOM 1592 O O . LYS A 1 207 ? -20.623 0.176 15.599 1.00 92.81 207 LYS A O 1
ATOM 1597 N N . LEU A 1 208 ? -19.669 1.107 17.412 1.00 93.62 208 LEU A N 1
ATOM 1598 C CA . LEU A 1 208 ? -18.328 1.213 16.836 1.00 93.62 208 LEU A CA 1
ATOM 1599 C C . LEU A 1 208 ? -17.864 -0.109 16.208 1.00 93.62 208 LEU A C 1
ATOM 1601 O O . LEU A 1 208 ? -17.997 -1.195 16.797 1.00 93.62 208 LEU A O 1
ATOM 1605 N N . LYS A 1 209 ? -17.238 -0.003 15.030 1.00 95.38 209 LYS A N 1
ATOM 1606 C CA . LYS A 1 209 ? -16.674 -1.144 14.292 1.00 95.38 209 LYS A CA 1
ATOM 1607 C C . LYS A 1 209 ? -15.702 -1.960 15.154 1.00 95.38 209 LYS A C 1
ATOM 1609 O O . LYS A 1 209 ? -15.741 -3.191 15.166 1.00 95.38 209 LYS A O 1
ATOM 1614 N N . TRP A 1 210 ? -14.895 -1.271 15.957 1.00 94.94 210 TRP A N 1
ATOM 1615 C CA . TRP A 1 210 ? -13.879 -1.848 16.839 1.00 94.94 210 TRP A CA 1
ATOM 1616 C C . TRP A 1 210 ? -14.297 -1.940 18.309 1.00 94.94 210 TRP A C 1
ATOM 1618 O O . TRP A 1 210 ? -13.442 -2.068 19.182 1.00 94.94 210 TRP A O 1
ATOM 1628 N N . ARG A 1 211 ? -15.600 -1.941 18.622 1.00 92.25 211 ARG A N 1
ATOM 1629 C CA . ARG A 1 211 ? -16.085 -2.030 20.016 1.00 92.25 211 ARG A CA 1
ATOM 1630 C C . ARG A 1 211 ? -15.493 -3.195 20.825 1.00 92.25 211 ARG A C 1
ATOM 1632 O O . ARG A 1 211 ? -15.371 -3.105 22.036 1.00 92.25 211 ARG A O 1
ATOM 1639 N N . HIS A 1 212 ? -15.118 -4.286 20.156 1.00 89.88 212 HIS A N 1
ATOM 1640 C CA . HIS A 1 212 ? -14.524 -5.478 20.765 1.00 89.88 212 HIS A CA 1
ATOM 1641 C C . HIS A 1 212 ? -13.050 -5.302 21.170 1.00 89.88 212 HIS A C 1
ATOM 1643 O O . HIS A 1 212 ? -12.541 -6.105 21.945 1.00 89.88 212 HIS A O 1
ATOM 1649 N N . HIS A 1 213 ? -12.380 -4.262 20.667 1.00 89.62 213 HIS A N 1
ATOM 1650 C CA . HIS A 1 213 ? -11.044 -3.852 21.097 1.00 89.62 213 HIS A CA 1
ATOM 1651 C C . HIS A 1 213 ? -11.074 -2.857 22.264 1.00 89.62 213 HIS A C 1
ATOM 1653 O O . HIS A 1 213 ? -10.031 -2.583 22.855 1.00 89.62 213 HIS A O 1
ATOM 1659 N N . LEU A 1 214 ? -12.242 -2.303 22.603 1.00 88.94 214 LEU A N 1
ATOM 1660 C CA . LEU A 1 214 ? -12.359 -1.368 23.716 1.00 88.94 214 LEU A CA 1
ATOM 1661 C C . LEU A 1 214 ? -12.147 -2.100 25.038 1.00 88.94 214 LEU A C 1
ATOM 1663 O O . LEU A 1 214 ? -12.752 -3.142 25.298 1.00 88.94 214 LEU A O 1
ATOM 1667 N N . ALA A 1 215 ? -11.310 -1.525 25.897 1.00 79.19 215 ALA A N 1
ATOM 1668 C CA . ALA A 1 215 ? -11.104 -2.056 27.232 1.00 79.19 215 ALA A CA 1
ATOM 1669 C C . ALA A 1 215 ? -12.430 -2.002 28.026 1.00 79.19 215 ALA A C 1
ATOM 1671 O O . ALA A 1 215 ? -13.037 -0.932 28.114 1.00 79.19 215 ALA A O 1
ATOM 1672 N N . PRO A 1 216 ? -12.872 -3.111 28.652 1.00 64.19 216 PRO A N 1
ATOM 1673 C CA . PRO A 1 216 ? -14.179 -3.194 29.313 1.00 64.19 216 PRO A CA 1
ATOM 1674 C C . PRO A 1 216 ? -14.359 -2.279 30.541 1.00 64.19 216 PRO A C 1
ATOM 1676 O O . PRO A 1 216 ? -15.447 -2.253 31.108 1.00 64.19 216 PRO A O 1
ATOM 1679 N N . ALA A 1 217 ? -13.324 -1.546 30.971 1.00 51.88 217 ALA A N 1
ATOM 1680 C CA . ALA A 1 217 ? -13.269 -0.898 32.285 1.00 51.88 217 ALA A CA 1
ATOM 1681 C C . ALA A 1 217 ? -12.914 0.603 32.289 1.00 51.88 217 ALA A C 1
ATOM 1683 O O . ALA A 1 217 ? -12.732 1.169 33.367 1.00 51.88 217 ALA A O 1
ATOM 1684 N N . ILE A 1 218 ? -12.815 1.285 31.142 1.00 54.41 218 ILE A N 1
ATOM 1685 C CA . ILE A 1 218 ? -12.578 2.739 31.160 1.00 54.41 218 ILE A CA 1
ATOM 1686 C C . ILE A 1 218 ? -13.938 3.434 31.258 1.00 54.41 218 ILE A C 1
ATOM 1688 O O . ILE A 1 218 ? -14.716 3.410 30.310 1.00 54.41 218 ILE A O 1
ATOM 1692 N N . GLY A 1 219 ? -14.234 4.054 32.407 1.00 63.28 219 GLY A N 1
ATOM 1693 C CA . GLY A 1 219 ? -15.514 4.731 32.683 1.00 63.28 219 GLY A CA 1
ATOM 1694 C C . GLY A 1 219 ? -15.904 5.845 31.694 1.00 63.28 219 GLY A C 1
ATOM 1695 O O . GLY A 1 219 ? -17.027 6.333 31.739 1.00 63.28 219 GLY A O 1
ATOM 1696 N N . SER A 1 220 ? -15.003 6.229 30.783 1.00 78.06 220 SER A N 1
ATOM 1697 C CA . SER A 1 220 ? -15.302 7.040 29.601 1.00 78.06 220 SER A CA 1
ATOM 1698 C C . SER A 1 220 ? -14.427 6.605 28.419 1.00 78.06 220 SER A C 1
ATOM 1700 O O . SER A 1 220 ? -13.249 6.308 28.607 1.00 78.06 220 SER A O 1
ATOM 1702 N N . LEU A 1 221 ? -14.994 6.577 27.210 1.00 86.94 221 LEU A N 1
ATOM 1703 C CA . LEU A 1 221 ? -14.290 6.247 25.967 1.00 86.94 221 LEU A CA 1
ATOM 1704 C C . LEU A 1 221 ? -13.079 7.183 25.753 1.00 86.94 221 LEU A C 1
ATOM 1706 O O . LEU A 1 221 ? -13.291 8.402 25.689 1.00 86.94 221 LEU A O 1
ATOM 1710 N N . PRO A 1 222 ? -11.836 6.661 25.627 1.00 91.12 222 PRO A N 1
ATOM 1711 C CA . PRO A 1 222 ? -10.682 7.468 25.240 1.00 91.12 222 PRO A CA 1
ATOM 1712 C C . PRO A 1 222 ? -10.960 8.185 23.926 1.00 91.12 222 PRO A C 1
ATOM 1714 O O . PRO A 1 222 ? -11.380 7.553 22.958 1.00 91.12 222 PRO A O 1
ATOM 1717 N N . LYS A 1 223 ? -10.771 9.503 23.895 1.00 91.38 223 LYS A N 1
ATOM 1718 C CA . LYS A 1 223 ? -11.133 10.298 22.723 1.00 91.38 223 LYS A CA 1
ATOM 1719 C C . LYS A 1 223 ? -10.246 11.509 22.528 1.00 91.38 223 LYS A C 1
ATOM 1721 O O . LYS A 1 223 ? -9.809 12.144 23.489 1.00 91.38 223 LYS A O 1
ATOM 1726 N N . LEU A 1 224 ? -10.054 11.854 21.265 1.00 89.75 224 LEU A N 1
ATOM 1727 C CA . LEU A 1 224 ? -9.556 13.150 20.830 1.00 89.75 224 LEU A CA 1
ATOM 1728 C C . LEU A 1 224 ? -10.690 13.822 20.069 1.00 89.75 224 LEU A C 1
ATOM 1730 O O . LEU A 1 224 ? -11.313 13.189 19.224 1.00 89.75 224 LEU A O 1
ATOM 1734 N N . LYS A 1 225 ? -10.955 15.082 20.395 1.00 87.56 225 LYS A N 1
ATOM 1735 C CA . LYS A 1 225 ? -11.855 15.931 19.624 1.00 87.56 225 LYS A CA 1
ATOM 1736 C C . LYS A 1 225 ? -10.995 16.886 18.808 1.00 87.56 225 LYS A C 1
ATOM 1738 O O . LYS A 1 225 ? -9.992 17.374 19.337 1.00 87.56 225 LYS A O 1
ATOM 1743 N N . ALA A 1 226 ? -11.376 17.120 17.564 1.00 80.19 226 ALA A N 1
ATOM 1744 C CA . ALA A 1 226 ? -10.746 18.124 16.726 1.00 80.19 226 ALA A CA 1
ATOM 1745 C C . ALA A 1 226 ? -10.975 19.534 17.292 1.00 80.19 226 ALA A C 1
ATOM 1747 O O . ALA A 1 226 ? -11.773 19.737 18.220 1.00 80.19 226 ALA A O 1
ATOM 1748 N N . ASP A 1 227 ? -10.255 20.506 16.732 1.00 79.25 227 ASP A N 1
ATOM 1749 C CA . ASP A 1 227 ? -10.459 21.910 17.064 1.00 79.25 227 ASP A CA 1
ATOM 1750 C C . ASP A 1 227 ? -11.931 22.320 16.873 1.00 79.25 227 ASP A C 1
ATOM 1752 O O . ASP A 1 227 ? -12.632 21.840 15.979 1.00 79.25 227 ASP A O 1
ATOM 1756 N N . GLN A 1 228 ? -12.412 23.227 17.725 1.00 78.12 228 GLN A N 1
ATOM 1757 C CA . GLN A 1 228 ? -13.813 23.639 17.731 1.00 78.12 228 GLN A CA 1
ATOM 1758 C C . GLN A 1 228 ? -14.238 24.294 16.410 1.00 78.12 228 GLN A C 1
ATOM 1760 O O . GLN A 1 228 ? -15.412 24.191 16.046 1.00 78.12 228 GLN A O 1
ATOM 1765 N N . THR A 1 229 ? -13.312 24.938 15.696 1.00 86.56 229 THR A N 1
ATOM 1766 C CA . THR A 1 229 ? -13.590 25.565 14.396 1.00 86.56 229 THR A CA 1
ATOM 1767 C C . THR A 1 229 ? -13.499 24.586 13.231 1.00 86.56 229 THR A C 1
ATOM 1769 O O . THR A 1 229 ? -14.033 24.875 12.167 1.00 86.56 229 THR A O 1
ATOM 1772 N N . CYS A 1 230 ? -12.896 23.411 13.440 1.00 90.38 230 CYS A N 1
ATOM 1773 C CA . CYS A 1 230 ? -12.670 22.395 12.418 1.00 90.38 230 CYS A CA 1
ATOM 1774 C C . CYS A 1 230 ? -11.749 22.817 11.261 1.00 90.38 230 CYS A C 1
ATOM 1776 O O . CYS A 1 230 ? -11.746 22.171 10.226 1.00 90.38 230 CYS A O 1
ATOM 1778 N N . THR A 1 231 ? -10.962 23.879 11.431 1.00 89.31 231 THR A N 1
ATOM 1779 C CA . THR A 1 231 ? -10.114 24.445 10.361 1.00 89.31 231 THR A CA 1
ATOM 1780 C C . THR A 1 231 ? -8.646 24.029 10.455 1.00 89.31 231 THR A C 1
ATOM 1782 O O . THR A 1 231 ? -7.801 24.525 9.716 1.00 89.31 231 THR A O 1
ATOM 1785 N N . THR A 1 232 ? -8.305 23.171 11.420 1.00 89.12 232 THR A N 1
ATOM 1786 C CA . THR A 1 232 ? -6.917 22.791 11.687 1.00 89.12 232 THR A CA 1
ATOM 1787 C C . THR A 1 232 ? -6.780 21.291 11.896 1.00 89.12 232 THR A C 1
ATOM 1789 O O . THR A 1 232 ? -7.537 20.677 12.652 1.00 89.12 232 THR A O 1
ATOM 1792 N N . SER A 1 233 ? -5.769 20.717 11.242 1.00 91.00 233 SER A N 1
ATOM 1793 C CA . SER A 1 233 ? -5.347 19.335 11.461 1.00 91.00 233 SER A CA 1
ATOM 1794 C C . SER A 1 233 ? -4.780 19.160 12.871 1.00 91.00 233 SER A C 1
ATOM 1796 O O . SER A 1 233 ? -4.106 20.035 13.419 1.00 91.00 233 SER A O 1
ATOM 1798 N N . ASN A 1 234 ? -5.003 17.983 13.444 1.00 89.56 234 ASN A N 1
ATOM 1799 C CA . ASN A 1 234 ? -4.415 17.538 14.700 1.00 89.56 234 ASN A CA 1
ATOM 1800 C C . ASN A 1 234 ? -3.060 16.826 14.519 1.00 89.56 234 ASN A C 1
ATOM 1802 O O . ASN A 1 234 ? -2.548 16.215 15.469 1.00 89.56 234 ASN A O 1
ATOM 1806 N N . LYS A 1 235 ? -2.460 16.881 13.324 1.00 89.31 235 LYS A N 1
ATOM 1807 C CA . LYS A 1 235 ? -1.099 16.399 13.059 1.00 89.31 235 LYS A CA 1
ATOM 1808 C C . LYS A 1 235 ? -0.115 17.005 14.064 1.00 89.31 235 LYS A C 1
ATOM 1810 O O . LYS A 1 235 ? -0.136 18.198 14.343 1.00 89.31 235 LYS A O 1
ATOM 1815 N N . GLY A 1 236 ? 0.735 16.161 14.648 1.00 86.31 236 GLY A N 1
ATOM 1816 C CA . GLY A 1 236 ? 1.709 16.574 15.666 1.00 86.31 236 GLY A CA 1
ATOM 1817 C C . GLY A 1 236 ? 1.135 16.820 17.068 1.00 86.31 236 GLY A C 1
ATOM 1818 O O . GLY A 1 236 ? 1.908 17.041 17.998 1.00 86.31 236 GLY A O 1
ATOM 1819 N N . THR A 1 237 ? -0.187 16.732 17.266 1.00 89.44 237 THR A N 1
ATOM 1820 C CA . THR A 1 237 ? -0.783 16.801 18.611 1.00 89.44 237 THR A CA 1
ATOM 1821 C C . THR A 1 237 ? -0.382 15.561 19.420 1.00 89.44 237 THR A C 1
ATOM 1823 O O . THR A 1 237 ? -0.612 14.450 18.944 1.00 89.44 237 THR A O 1
ATOM 1826 N N . PRO A 1 238 ? 0.188 15.693 20.633 1.00 90.12 238 PRO A N 1
ATOM 1827 C CA . PRO A 1 238 ? 0.522 14.538 21.466 1.00 90.12 238 PRO A CA 1
ATOM 1828 C C . PRO A 1 238 ? -0.715 13.824 22.029 1.00 90.12 238 PRO A C 1
ATOM 1830 O O . PRO A 1 238 ? -1.686 14.459 22.449 1.00 90.12 238 PRO A O 1
ATOM 1833 N N . SER A 1 239 ? -0.645 12.494 22.131 1.00 90.88 239 SER A N 1
ATOM 1834 C CA . SER A 1 239 ? -1.696 11.701 22.774 1.00 90.88 239 SER A CA 1
ATOM 1835 C C . SER A 1 239 ? -1.723 11.927 24.287 1.00 90.88 239 SER A C 1
ATOM 1837 O O . SER A 1 239 ? -0.692 11.876 24.954 1.00 90.88 239 SER A O 1
ATOM 1839 N N . LYS A 1 240 ? -2.927 12.075 24.855 1.00 92.56 240 LYS A N 1
ATOM 1840 C CA . LYS A 1 240 ? -3.157 12.035 26.315 1.00 92.56 240 LYS A CA 1
ATOM 1841 C C . LYS A 1 240 ? -3.186 10.611 26.879 1.00 92.56 240 LYS A C 1
ATOM 1843 O O . LYS A 1 240 ? -3.200 10.433 28.094 1.00 92.56 240 LYS A O 1
ATOM 1848 N N . TYR A 1 241 ? -3.249 9.613 26.003 1.00 91.81 241 TYR A N 1
ATOM 1849 C CA . TYR A 1 241 ? -3.365 8.202 26.350 1.00 91.81 241 TYR A CA 1
ATOM 1850 C C . TYR A 1 241 ? -2.103 7.443 25.924 1.00 91.81 241 TYR A C 1
ATOM 1852 O O . TYR A 1 241 ? -1.494 7.819 24.916 1.00 91.81 241 TYR A O 1
ATOM 1860 N N . PRO A 1 242 ? -1.720 6.367 26.635 1.00 92.31 242 PRO A N 1
ATOM 1861 C CA . PRO A 1 242 ? -0.598 5.525 26.231 1.00 92.31 242 PRO A CA 1
ATOM 1862 C C . PRO A 1 242 ? -0.739 5.011 24.784 1.00 92.31 242 PRO A C 1
ATOM 1864 O O . PRO A 1 242 ? -1.870 4.757 24.347 1.00 92.31 242 PRO A O 1
ATOM 1867 N N . PRO A 1 243 ? 0.371 4.808 24.049 1.00 91.12 243 PRO A N 1
ATOM 1868 C CA . PRO A 1 243 ? 0.345 4.138 22.747 1.00 91.12 243 PRO A CA 1
ATOM 1869 C C . PRO A 1 243 ? -0.385 2.789 22.819 1.00 91.12 243 PRO A C 1
ATOM 1871 O O . PRO A 1 243 ? -0.252 2.071 23.811 1.00 91.12 243 PRO A O 1
ATOM 1874 N N . GLY A 1 244 ? -1.170 2.444 21.794 1.00 91.12 244 GLY A N 1
ATOM 1875 C CA . GLY A 1 244 ? -2.001 1.233 21.800 1.00 91.12 244 GLY A CA 1
ATOM 1876 C C . GLY A 1 244 ? -3.380 1.397 22.451 1.00 91.12 244 GLY A C 1
ATOM 1877 O O . GLY A 1 244 ? -4.146 0.435 22.511 1.00 91.12 244 GLY A O 1
ATOM 1878 N N . THR A 1 245 ? -3.718 2.582 22.977 1.00 94.94 245 THR A N 1
ATOM 1879 C CA . THR A 1 245 ? -5.046 2.821 23.562 1.00 94.94 245 THR A CA 1
ATOM 1880 C C . THR A 1 245 ? -6.091 2.967 22.462 1.00 94.94 245 THR A C 1
ATOM 1882 O O . THR A 1 245 ? -6.142 3.991 21.780 1.00 94.94 245 THR A O 1
ATOM 1885 N N . VAL A 1 246 ? -6.971 1.972 22.349 1.00 95.50 246 VAL A N 1
ATOM 1886 C CA . VAL A 1 246 ? -8.114 2.008 21.431 1.00 95.50 246 VAL A CA 1
ATOM 1887 C C . VAL A 1 246 ? -9.229 2.886 21.997 1.00 95.50 246 VAL A C 1
ATOM 1889 O O . VAL A 1 246 ? -9.627 2.757 23.158 1.00 95.50 246 VAL A O 1
ATOM 1892 N N . GLY A 1 247 ? -9.743 3.778 21.160 1.00 95.31 247 GLY A N 1
ATOM 1893 C CA . GLY A 1 247 ? -10.719 4.799 21.505 1.00 95.31 247 GLY A CA 1
ATOM 1894 C C . GLY A 1 247 ? -11.424 5.352 20.269 1.00 95.31 247 GLY A C 1
ATOM 1895 O O . GLY A 1 247 ? -11.671 4.624 19.309 1.00 95.31 247 GLY A O 1
ATOM 1896 N N . LEU A 1 248 ? -11.775 6.634 20.317 1.00 95.44 248 LEU A N 1
ATOM 1897 C CA . LEU A 1 248 ? -12.441 7.368 19.245 1.00 95.44 248 LEU A CA 1
ATOM 1898 C C . LEU A 1 248 ? -11.729 8.709 19.043 1.00 95.44 248 LEU A C 1
ATOM 1900 O O . LEU A 1 248 ? -11.996 9.689 19.743 1.00 95.44 248 LEU A O 1
ATOM 1904 N N . PHE A 1 249 ? -10.762 8.733 18.132 1.00 96.44 249 PHE A N 1
ATOM 1905 C CA . PHE A 1 249 ? -9.904 9.890 17.893 1.00 96.44 249 PHE A CA 1
ATOM 1906 C C . PHE A 1 249 ? -10.362 10.593 16.621 1.00 96.44 249 PHE A C 1
ATOM 1908 O O . PHE A 1 249 ? -10.317 10.008 15.547 1.00 96.44 249 PHE A O 1
ATOM 1915 N N . GLU A 1 250 ? -10.846 11.824 16.739 1.00 95.75 250 GLU A N 1
ATOM 1916 C CA . GLU A 1 250 ? -11.356 12.590 15.599 1.00 95.75 250 GLU A CA 1
ATOM 1917 C C . GLU A 1 250 ? -10.229 12.979 14.635 1.00 95.75 250 GLU A C 1
ATOM 1919 O O . GLU A 1 250 ? -9.091 13.194 15.064 1.00 95.75 250 GLU A O 1
ATOM 1924 N N . GLY A 1 251 ? -10.547 13.036 13.344 1.00 96.00 251 GLY A N 1
ATOM 1925 C CA . GLY A 1 251 ? -9.621 13.291 12.245 1.00 96.00 251 GLY A CA 1
ATOM 1926 C C . GLY A 1 251 ? -9.195 11.995 11.548 1.00 96.00 251 GLY A C 1
ATOM 1927 O O . GLY A 1 251 ? -8.568 11.135 12.166 1.00 96.00 251 GLY A O 1
ATOM 1928 N N . ALA A 1 252 ? -9.569 11.838 10.285 1.00 97.06 252 ALA A N 1
ATOM 1929 C CA . ALA A 1 252 ? -9.220 10.718 9.402 1.00 97.06 252 ALA A CA 1
ATOM 1930 C C . ALA A 1 252 ? -9.743 11.029 7.991 1.00 97.06 252 ALA A C 1
ATOM 1932 O O . ALA A 1 252 ? -10.448 12.025 7.819 1.00 97.06 252 ALA A O 1
ATOM 1933 N N . LEU A 1 253 ? -9.46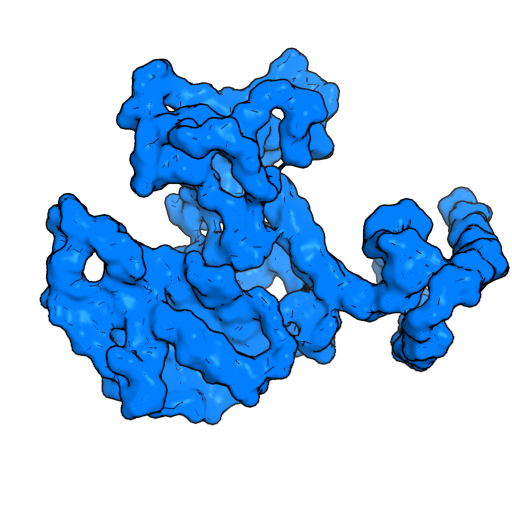1 10.183 6.990 1.00 96.31 253 LEU A N 1
ATOM 1934 C CA . LEU A 1 253 ? -9.947 10.385 5.614 1.00 96.31 253 LEU A CA 1
ATOM 1935 C C . LEU A 1 253 ? -9.742 11.834 5.134 1.00 96.31 253 LEU A C 1
ATOM 1937 O O . LEU A 1 253 ? -10.660 12.471 4.608 1.00 96.31 253 LEU A O 1
ATOM 1941 N N . TYR A 1 254 ? -8.548 12.372 5.405 1.00 94.19 254 TYR A N 1
ATOM 1942 C CA . TYR A 1 254 ? -8.110 13.714 5.005 1.00 94.19 254 TYR A CA 1
ATOM 1943 C C . TYR A 1 254 ? -8.878 14.869 5.661 1.00 94.19 254 TYR A C 1
ATOM 1945 O O . TYR A 1 254 ? -8.608 16.029 5.368 1.00 94.19 254 TYR A O 1
ATOM 1953 N N . SER A 1 255 ? -9.826 14.563 6.550 1.00 95.38 255 SER A N 1
ATOM 1954 C CA . SER A 1 255 ? -10.753 15.528 7.133 1.00 95.38 255 SER A CA 1
ATOM 1955 C C . SER A 1 255 ? -10.429 15.798 8.595 1.00 95.38 255 SER A C 1
ATOM 1957 O O . SER A 1 255 ? -10.273 14.850 9.368 1.00 95.38 255 SER A O 1
ATOM 1959 N N . HIS A 1 256 ? -10.399 17.072 8.999 1.00 94.62 256 HIS A N 1
ATOM 1960 C CA . HIS A 1 256 ? -10.099 17.470 10.381 1.00 94.62 256 HIS A CA 1
ATOM 1961 C C . HIS A 1 256 ? -11.159 16.961 11.370 1.00 94.62 256 HIS A C 1
ATOM 1963 O O . HIS A 1 256 ? -10.811 16.499 12.459 1.00 94.62 256 HIS A O 1
ATOM 1969 N N . CYS A 1 257 ? -12.449 16.998 11.001 1.00 94.75 257 CYS A N 1
ATOM 1970 C CA . CYS A 1 257 ? -13.538 16.537 11.876 1.00 94.75 257 CYS A CA 1
ATOM 1971 C C . CYS A 1 257 ? -14.637 15.729 11.190 1.00 94.75 257 CYS A C 1
ATOM 1973 O O . CYS A 1 257 ? -14.771 15.698 9.966 1.00 94.75 257 CYS A O 1
ATOM 1975 N N . GLY A 1 258 ? -15.505 15.143 12.025 1.00 94.25 258 GLY A N 1
ATOM 1976 C CA . GLY A 1 258 ? -16.696 14.412 11.585 1.00 94.25 258 GLY A CA 1
ATOM 1977 C C . GLY A 1 258 ? -16.434 12.960 11.191 1.00 94.25 258 GLY A C 1
ATOM 1978 O O . GLY A 1 258 ? -17.369 12.266 10.815 1.00 94.25 258 GLY A O 1
ATOM 1979 N N . VAL A 1 259 ? -15.190 12.502 11.307 1.00 96.81 259 VAL A N 1
ATOM 1980 C CA . VAL A 1 259 ? -14.765 11.119 11.096 1.00 96.81 259 VAL A CA 1
ATOM 1981 C C . VAL A 1 259 ? -13.664 10.792 12.100 1.00 96.81 259 VAL A C 1
ATOM 1983 O O . VAL A 1 259 ? -12.894 11.666 12.506 1.00 96.81 259 VAL A O 1
ATOM 1986 N N . TYR A 1 260 ? -13.625 9.544 12.547 1.00 97.62 260 TYR A N 1
ATOM 1987 C CA . TYR A 1 260 ? -12.807 9.097 13.663 1.00 97.62 260 TYR A CA 1
ATOM 1988 C C . TYR A 1 260 ? -11.985 7.873 13.283 1.00 97.62 260 TYR A C 1
ATOM 1990 O O . TYR A 1 260 ? -12.474 6.989 12.583 1.00 97.62 260 TYR A O 1
ATOM 1998 N N . ARG A 1 261 ? -10.773 7.790 13.827 1.00 98.00 261 ARG A N 1
ATOM 1999 C CA . ARG A 1 261 ? -9.895 6.614 13.811 1.00 98.00 261 ARG A CA 1
ATOM 2000 C C . ARG A 1 261 ? -9.865 5.932 15.181 1.00 98.00 261 ARG A C 1
ATOM 2002 O O . ARG A 1 261 ? -10.240 6.519 16.204 1.00 98.00 261 ARG A O 1
ATOM 2009 N N . SER A 1 262 ? -9.413 4.683 15.204 1.00 97.19 262 SER A N 1
ATOM 2010 C CA . SER A 1 262 ? -9.485 3.833 16.397 1.00 97.19 262 SER A CA 1
ATOM 2011 C C . SER A 1 262 ? -8.387 4.060 17.431 1.00 97.19 262 SER A C 1
ATOM 2013 O O . SER A 1 262 ? -8.600 3.780 18.606 1.00 97.19 262 SER A O 1
ATOM 2015 N N . GLU A 1 263 ? -7.214 4.540 17.028 1.00 96.94 263 GLU A N 1
ATOM 2016 C CA . GLU A 1 263 ? -6.101 4.853 17.932 1.00 96.94 263 GLU A CA 1
ATOM 2017 C C . GLU A 1 263 ? -5.543 6.237 17.624 1.00 96.94 263 GLU A C 1
ATOM 2019 O O . GLU A 1 263 ? -5.797 6.805 16.564 1.00 96.94 263 GLU A O 1
ATOM 2024 N N . HIS A 1 264 ? -4.781 6.805 18.560 1.00 95.94 264 HIS A N 1
ATOM 2025 C CA . HIS A 1 264 ? -4.200 8.121 18.338 1.00 95.94 264 HIS A CA 1
ATOM 2026 C C . HIS A 1 264 ? -3.282 8.133 17.112 1.00 95.94 264 HIS A C 1
ATOM 2028 O O . HIS A 1 264 ? -3.363 9.070 16.319 1.00 95.94 264 HIS A O 1
ATOM 2034 N N . ASP A 1 265 ? -2.430 7.122 16.956 1.00 96.12 265 ASP A N 1
ATOM 2035 C CA . ASP A 1 265 ? -1.477 7.015 15.855 1.00 96.12 265 ASP A CA 1
ATOM 2036 C C . ASP A 1 265 ? -1.437 5.590 15.294 1.00 96.12 265 ASP A C 1
ATOM 2038 O O . ASP A 1 265 ? -1.792 4.633 15.985 1.00 96.12 265 ASP A O 1
ATOM 2042 N N . CYS A 1 266 ? -1.048 5.471 14.030 1.00 97.81 266 CYS A N 1
ATOM 2043 C CA . CYS A 1 266 ? -1.082 4.237 13.250 1.00 97.81 266 CYS A CA 1
ATOM 2044 C C . CYS A 1 266 ? -0.173 4.394 12.027 1.00 97.81 266 CYS A C 1
ATOM 2046 O O . CYS A 1 266 ? -0.010 5.506 11.528 1.00 97.81 266 CYS A O 1
ATOM 2048 N N . ALA A 1 267 ? 0.328 3.294 11.466 1.00 97.75 267 ALA A N 1
ATOM 2049 C CA . ALA A 1 267 ? 0.980 3.306 10.151 1.00 97.75 267 ALA A CA 1
ATOM 2050 C C . ALA A 1 267 ? 0.089 3.905 9.036 1.00 97.75 267 ALA A C 1
ATOM 2052 O O . ALA A 1 267 ? 0.606 4.495 8.095 1.00 97.75 267 ALA A O 1
ATOM 2053 N N . MET A 1 268 ? -1.247 3.835 9.164 1.00 98.25 268 MET A N 1
ATOM 2054 C CA . MET A 1 268 ? -2.198 4.497 8.248 1.00 98.25 268 MET A CA 1
ATOM 2055 C C . MET A 1 268 ? -2.318 6.016 8.461 1.00 98.25 268 MET A C 1
ATOM 2057 O O . MET A 1 268 ? -3.050 6.690 7.743 1.00 98.25 268 MET A O 1
ATOM 2061 N N . ARG A 1 269 ? -1.637 6.570 9.467 1.00 96.75 269 ARG A N 1
ATOM 2062 C CA . ARG A 1 269 ? -1.591 8.007 9.773 1.00 96.75 269 ARG A CA 1
ATOM 2063 C C . ARG A 1 269 ? -0.188 8.577 9.591 1.00 96.75 269 ARG A C 1
ATOM 2065 O O . ARG A 1 269 ? -0.040 9.662 9.037 1.00 96.75 269 ARG A O 1
ATOM 2072 N N . THR A 1 270 ? 0.819 7.852 10.073 1.00 94.56 270 THR A N 1
ATOM 2073 C CA . THR A 1 270 ? 2.199 8.323 10.191 1.00 94.56 270 THR A CA 1
ATOM 2074 C C . THR A 1 270 ? 3.161 7.231 9.736 1.00 94.56 270 THR A C 1
ATOM 2076 O O . THR A 1 270 ? 3.234 6.165 10.341 1.00 94.56 270 THR A O 1
ATOM 2079 N N . VAL A 1 271 ? 3.946 7.513 8.696 1.00 92.81 271 VAL A N 1
ATOM 2080 C CA . VAL A 1 271 ? 5.046 6.637 8.243 1.00 92.81 271 VAL A CA 1
ATOM 2081 C C . VAL A 1 271 ? 6.415 7.098 8.752 1.00 92.81 271 VAL A C 1
ATOM 2083 O O . VAL A 1 271 ? 7.352 6.306 8.810 1.00 92.81 271 VAL A O 1
ATOM 2086 N N . THR A 1 272 ? 6.524 8.366 9.165 1.00 91.62 272 THR A N 1
ATOM 2087 C CA . THR A 1 272 ? 7.747 8.959 9.722 1.00 91.62 272 THR A CA 1
ATOM 2088 C C . THR A 1 272 ? 7.407 9.788 10.966 1.00 91.62 272 THR A C 1
ATOM 2090 O O . THR A 1 272 ? 6.700 10.789 10.840 1.00 91.62 272 THR A O 1
ATOM 2093 N N . PRO A 1 273 ? 7.919 9.422 12.158 1.00 92.69 273 PRO A N 1
ATOM 2094 C CA . PRO A 1 273 ? 8.767 8.256 12.435 1.00 92.69 273 PRO A CA 1
ATOM 2095 C C . PRO A 1 273 ? 8.029 6.916 12.216 1.00 92.69 273 PRO A C 1
ATOM 2097 O O . PRO A 1 273 ? 6.796 6.908 12.161 1.00 92.69 273 PRO A O 1
ATOM 2100 N N . PRO A 1 274 ? 8.755 5.782 12.116 1.00 94.50 274 PRO A N 1
ATOM 2101 C CA . PRO A 1 274 ? 8.137 4.469 11.969 1.00 94.50 274 PRO A CA 1
ATOM 2102 C C . PRO A 1 274 ? 7.117 4.201 13.076 1.00 94.50 274 PRO A C 1
ATOM 2104 O O . PRO A 1 274 ? 7.451 4.206 14.263 1.00 94.50 274 PRO A O 1
ATOM 2107 N N . THR A 1 275 ? 5.871 3.969 12.673 1.00 95.56 275 THR A N 1
ATOM 2108 C CA . THR A 1 275 ? 4.730 3.803 13.577 1.00 95.56 275 THR A CA 1
ATOM 2109 C C . THR A 1 275 ? 4.066 2.455 13.297 1.00 95.56 275 THR A C 1
ATOM 2111 O O . THR A 1 275 ? 3.863 2.110 12.134 1.00 95.56 275 THR A O 1
ATOM 2114 N N . PRO A 1 276 ? 3.734 1.648 14.320 1.00 96.75 276 PRO A N 1
ATOM 2115 C CA . PRO A 1 276 ? 3.075 0.366 14.104 1.00 96.75 276 PRO A CA 1
ATOM 2116 C C . PRO A 1 276 ? 1.631 0.550 13.623 1.00 96.75 276 PRO A C 1
ATOM 2118 O O . PRO A 1 276 ? 0.968 1.541 13.930 1.00 96.75 276 PRO A O 1
ATOM 2121 N N . PHE A 1 277 ? 1.095 -0.455 12.934 1.00 98.56 277 PHE A N 1
ATOM 2122 C CA . PHE A 1 277 ? -0.347 -0.538 12.715 1.00 98.56 277 PHE A CA 1
ATOM 2123 C C . PHE A 1 277 ? -1.097 -0.626 14.050 1.00 98.56 277 PHE A C 1
ATOM 2125 O O . PHE A 1 277 ? -0.746 -1.424 14.930 1.00 98.56 277 PHE A O 1
ATOM 2132 N N . CYS A 1 278 ? -2.176 0.149 14.173 1.00 98.06 278 CYS A N 1
ATOM 2133 C CA . CYS A 1 278 ? -3.070 0.093 15.324 1.00 98.06 278 CYS A CA 1
ATOM 2134 C C . CYS A 1 278 ? -3.726 -1.296 15.450 1.00 98.06 278 CYS A C 1
ATOM 2136 O O . CYS A 1 278 ? -3.755 -2.089 14.503 1.00 98.06 278 CYS A O 1
ATOM 2138 N N . ALA A 1 279 ? -4.249 -1.637 16.627 1.00 96.19 279 ALA A N 1
ATOM 2139 C CA . ALA A 1 279 ? -4.859 -2.937 16.906 1.00 96.19 279 ALA A CA 1
ATOM 2140 C C . ALA A 1 279 ? -5.988 -3.290 15.923 1.00 96.19 279 ALA A C 1
ATOM 2142 O O . ALA A 1 279 ? -6.086 -4.442 15.502 1.00 96.19 279 ALA A O 1
ATOM 2143 N N . VAL A 1 280 ? -6.788 -2.298 15.522 1.00 97.06 280 VAL A N 1
ATOM 2144 C CA . VAL A 1 280 ? -7.897 -2.471 14.570 1.00 97.06 280 VAL A CA 1
ATOM 2145 C C . VAL A 1 280 ? -7.381 -2.743 13.161 1.00 97.06 280 VAL A C 1
ATOM 2147 O O . VAL A 1 280 ? -7.851 -3.677 12.512 1.00 97.06 280 VAL A O 1
ATOM 2150 N N . CYS A 1 281 ? -6.374 -1.991 12.708 1.00 98.56 281 CYS A N 1
ATOM 2151 C CA . CYS A 1 281 ? -5.715 -2.235 11.426 1.00 98.56 281 CYS A CA 1
ATOM 2152 C C . CYS A 1 281 ? -5.074 -3.626 11.380 1.00 98.56 281 CYS A C 1
ATOM 2154 O O . CYS A 1 281 ? -5.308 -4.375 10.434 1.00 98.56 281 CYS A O 1
ATOM 2156 N N . ARG A 1 282 ? -4.344 -4.025 12.431 1.00 96.94 282 ARG A N 1
ATOM 2157 C CA . ARG A 1 282 ? -3.724 -5.359 12.510 1.00 96.94 282 ARG A CA 1
ATOM 2158 C C . ARG A 1 282 ? -4.753 -6.484 12.446 1.00 96.94 282 ARG A C 1
ATOM 2160 O O . ARG A 1 282 ? -4.524 -7.465 11.741 1.00 96.94 282 ARG A O 1
ATOM 2167 N N . ASP A 1 283 ? -5.875 -6.363 13.154 1.00 93.44 283 ASP A N 1
ATOM 2168 C CA . ASP A 1 283 ? -6.948 -7.363 13.117 1.00 93.44 283 ASP A CA 1
ATOM 2169 C C . ASP A 1 283 ? -7.624 -7.432 11.736 1.00 93.44 283 ASP A C 1
ATOM 2171 O O . ASP A 1 283 ? -7.823 -8.524 11.198 1.00 93.44 283 ASP A O 1
ATOM 2175 N N . ALA A 1 284 ? -7.903 -6.284 11.113 1.00 94.00 284 ALA A N 1
ATOM 2176 C CA . ALA A 1 284 ? -8.458 -6.215 9.762 1.00 94.00 284 ALA A CA 1
ATOM 2177 C C . ALA A 1 284 ? -7.525 -6.846 8.713 1.00 94.00 284 ALA A C 1
ATOM 2179 O O . ALA A 1 284 ? -7.928 -7.778 8.016 1.00 94.00 284 ALA A O 1
ATOM 2180 N N . MET A 1 285 ? -6.258 -6.428 8.670 1.00 95.62 285 MET A N 1
ATOM 2181 C CA . MET A 1 285 ? -5.241 -6.994 7.776 1.00 95.62 285 MET A CA 1
ATOM 2182 C C . MET A 1 285 ? -5.064 -8.499 8.001 1.00 95.62 285 MET A C 1
ATOM 2184 O O . MET A 1 285 ? -4.996 -9.277 7.049 1.00 95.62 285 MET A O 1
ATOM 2188 N N . THR A 1 286 ? -5.052 -8.938 9.266 1.00 91.12 286 THR A N 1
ATOM 2189 C CA . THR A 1 286 ? -4.980 -10.364 9.609 1.00 91.12 286 THR A CA 1
ATOM 2190 C C . THR A 1 286 ? -6.162 -11.129 9.032 1.00 91.12 286 THR A C 1
ATOM 2192 O O . THR A 1 286 ? -5.980 -12.205 8.461 1.00 91.12 286 THR A O 1
ATOM 2195 N N . LYS A 1 287 ? -7.382 -10.597 9.150 1.00 85.25 287 LYS A N 1
ATOM 2196 C CA . LYS A 1 287 ? -8.573 -11.228 8.573 1.00 85.25 287 LYS A CA 1
ATOM 2197 C C . LYS A 1 287 ? -8.448 -11.361 7.059 1.00 85.25 287 LYS A C 1
ATOM 2199 O O . LYS A 1 287 ? -8.718 -12.456 6.569 1.00 85.25 287 LYS A O 1
ATOM 2204 N N . GLU A 1 288 ? -8.013 -10.320 6.352 1.00 86.75 288 GLU A N 1
ATOM 2205 C CA . GLU A 1 288 ? -7.847 -10.348 4.892 1.00 86.75 288 GLU A CA 1
ATOM 2206 C C . GLU A 1 288 ? -6.809 -11.384 4.439 1.00 86.75 288 GLU A C 1
ATOM 2208 O O . GLU A 1 288 ? -7.150 -12.294 3.682 1.00 86.75 288 GLU A O 1
ATOM 2213 N N . ILE A 1 289 ? -5.589 -11.354 4.985 1.00 85.75 289 ILE A N 1
ATOM 2214 C CA . ILE A 1 289 ? -4.522 -12.319 4.645 1.00 85.75 289 ILE A CA 1
ATOM 2215 C C . ILE A 1 289 ? -4.970 -13.765 4.941 1.00 85.75 289 ILE A C 1
ATOM 2217 O O . ILE A 1 289 ? -4.697 -14.711 4.191 1.00 85.75 289 ILE A O 1
ATOM 2221 N N . LEU A 1 290 ? -5.720 -13.966 6.030 1.00 80.31 290 LEU A N 1
ATOM 2222 C CA . LEU A 1 290 ? -6.218 -15.287 6.407 1.00 80.31 290 LEU A CA 1
ATOM 2223 C C . LEU A 1 290 ? -7.372 -15.805 5.541 1.00 80.31 290 LEU A C 1
ATOM 2225 O O . LEU A 1 290 ? -7.571 -17.026 5.533 1.00 80.31 290 LEU A O 1
ATOM 2229 N N . LYS A 1 291 ? -8.126 -14.953 4.828 1.00 70.94 291 LYS A N 1
ATOM 2230 C CA . LYS A 1 291 ? -9.201 -15.414 3.921 1.00 70.94 291 LYS A CA 1
ATOM 2231 C C . LYS A 1 291 ? -8.645 -16.358 2.855 1.00 70.94 291 LYS A C 1
ATOM 2233 O O . LYS A 1 291 ? -9.243 -17.401 2.592 1.00 70.94 291 LYS A O 1
ATOM 2238 N N . LEU A 1 292 ? -7.468 -16.039 2.324 1.00 56.84 292 LEU A N 1
ATOM 2239 C CA . LEU A 1 292 ? -6.832 -16.749 1.209 1.00 56.84 292 LEU A CA 1
ATOM 2240 C C . LEU A 1 292 ? -6.025 -17.961 1.661 1.00 56.84 292 LEU A C 1
ATOM 2242 O O . LEU A 1 292 ? -6.100 -19.028 1.063 1.00 56.84 292 LEU A O 1
ATOM 2246 N N . SER A 1 293 ? -5.414 -17.882 2.843 1.00 53.22 293 SER A N 1
ATOM 2247 C CA . SER A 1 293 ? -4.847 -19.063 3.516 1.00 53.22 293 SER A CA 1
ATOM 2248 C C . SER A 1 293 ? -5.905 -20.135 3.847 1.00 53.22 293 SER A C 1
ATOM 2250 O O . SER A 1 293 ? -5.573 -21.265 4.216 1.00 53.22 293 SER A O 1
ATOM 2252 N N . CYS A 1 294 ? -7.196 -19.787 3.757 1.00 47.41 294 CYS A N 1
ATOM 2253 C CA . CYS A 1 294 ? -8.336 -20.654 4.038 1.00 47.41 294 CYS A CA 1
ATOM 2254 C C . CYS A 1 294 ? -9.100 -21.111 2.780 1.00 47.41 294 CYS A C 1
ATOM 2256 O O . CYS A 1 294 ?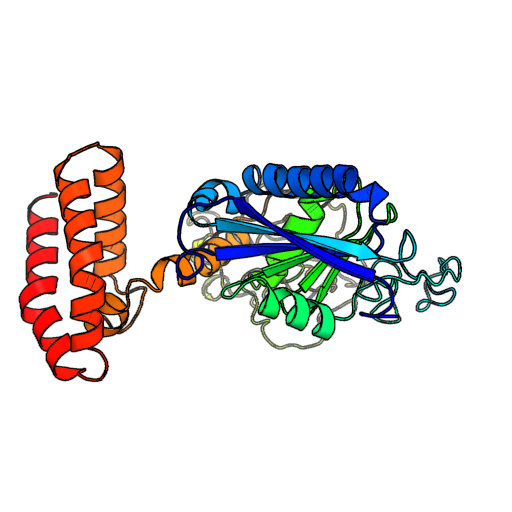 -10.081 -21.849 2.904 1.00 47.41 294 CYS A O 1
ATOM 2258 N N . THR A 1 295 ? -8.646 -20.784 1.565 1.00 41.81 295 THR A N 1
ATOM 2259 C CA . THR A 1 295 ? -9.260 -21.295 0.319 1.00 41.81 295 THR A CA 1
ATOM 2260 C C . THR A 1 295 ? -9.029 -22.804 0.120 1.00 41.81 295 THR A C 1
ATOM 2262 O O . THR A 1 295 ? -9.764 -23.431 -0.639 1.00 41.81 295 THR A O 1
ATOM 2265 N N . GLN A 1 296 ? -8.145 -23.441 0.915 1.00 45.12 296 GLN A N 1
ATOM 2266 C CA . GLN A 1 296 ? -8.132 -24.899 1.197 1.00 45.12 296 GLN A CA 1
ATOM 2267 C C . GLN A 1 296 ? -9.041 -25.356 2.351 1.00 45.12 296 GLN A C 1
ATOM 2269 O O . GLN A 1 296 ? -8.852 -26.406 2.980 1.00 45.12 296 GLN A O 1
ATOM 2274 N N . CYS A 1 297 ? -10.123 -24.638 2.586 1.00 53.16 297 CYS A N 1
ATOM 2275 C CA . CYS A 1 297 ? -11.270 -25.217 3.246 1.00 53.16 297 CYS A CA 1
ATOM 2276 C C . CYS A 1 297 ? -12.531 -25.168 2.369 1.00 53.16 297 CYS A C 1
ATOM 2278 O O . CYS A 1 297 ? -13.596 -24.802 2.867 1.00 53.16 297 CYS A O 1
ATOM 2280 N N . PRO A 1 298 ? -12.491 -25.634 1.098 1.00 51.19 298 PRO A N 1
ATOM 2281 C CA . PRO A 1 298 ? -13.716 -25.894 0.356 1.00 51.19 298 PRO A CA 1
ATOM 2282 C C . PRO A 1 298 ? -14.589 -26.876 1.132 1.00 51.19 298 PRO A C 1
ATOM 2284 O O . PRO A 1 298 ? -15.802 -26.723 1.171 1.00 51.19 298 PRO A O 1
ATOM 2287 N N . LEU A 1 299 ? -13.968 -27.825 1.849 1.00 53.50 299 LEU A N 1
ATOM 2288 C CA . LEU A 1 299 ? -14.679 -28.688 2.778 1.00 53.50 299 LEU A CA 1
ATOM 2289 C C . LEU A 1 299 ? -15.450 -27.889 3.825 1.00 53.50 299 LEU A C 1
ATOM 2291 O O . LEU A 1 299 ? -16.585 -28.239 4.109 1.00 53.50 299 LEU A O 1
ATOM 2295 N N . THR A 1 300 ? -14.900 -26.809 4.378 1.00 54.34 300 THR A N 1
ATOM 2296 C CA . THR A 1 300 ? -15.599 -26.070 5.435 1.00 54.34 300 THR A CA 1
ATOM 2297 C C . THR A 1 300 ? -16.591 -25.048 4.913 1.00 54.34 300 THR A C 1
ATOM 2299 O O . THR A 1 300 ? -17.609 -24.837 5.566 1.00 54.34 300 THR A O 1
ATOM 2302 N N . LEU A 1 301 ? -16.383 -24.481 3.723 1.00 52.47 301 LEU A N 1
ATOM 2303 C CA . LEU A 1 301 ? -17.429 -23.711 3.055 1.00 52.47 301 LEU A CA 1
ATOM 2304 C C . LEU A 1 301 ? -18.619 -24.627 2.716 1.00 52.47 301 LEU A C 1
ATOM 2306 O O . LEU A 1 301 ? -19.764 -24.290 3.003 1.00 52.47 301 LEU A O 1
ATOM 2310 N N . ILE A 1 302 ? -18.346 -25.837 2.217 1.00 56.84 302 ILE A N 1
ATOM 2311 C CA . ILE A 1 302 ? -19.355 -26.843 1.861 1.00 56.84 302 ILE A CA 1
ATOM 2312 C C . ILE A 1 302 ? -20.057 -27.438 3.099 1.00 56.84 302 ILE A C 1
ATOM 2314 O O . ILE A 1 302 ? -21.278 -27.591 3.102 1.00 56.84 302 ILE A O 1
ATOM 2318 N N . LEU A 1 303 ? -19.323 -27.779 4.162 1.00 57.50 303 LEU A N 1
ATOM 2319 C CA . LEU A 1 303 ? -19.878 -28.391 5.377 1.00 57.50 303 LEU A CA 1
ATOM 2320 C C . LEU A 1 303 ? -20.552 -27.348 6.278 1.00 57.50 303 LEU A C 1
ATOM 2322 O O . LEU A 1 303 ? -21.633 -27.600 6.817 1.00 57.50 303 LEU A O 1
ATOM 2326 N N . CYS A 1 304 ? -19.932 -26.184 6.464 1.00 53.59 304 CYS A N 1
ATOM 2327 C CA . CYS A 1 304 ? -20.324 -25.215 7.485 1.00 53.59 304 CYS A CA 1
ATOM 2328 C C . CYS A 1 304 ? -20.969 -23.936 6.942 1.00 53.59 304 CYS A C 1
ATOM 2330 O O . CYS A 1 304 ? -21.527 -23.193 7.745 1.00 53.59 304 CYS A O 1
ATOM 2332 N N . GLY A 1 305 ? -20.943 -23.691 5.628 1.00 50.22 305 GLY A N 1
ATOM 2333 C CA . GLY A 1 305 ? -21.582 -22.532 4.989 1.00 50.22 305 GLY A CA 1
ATOM 2334 C C . GLY A 1 305 ? -20.908 -21.185 5.269 1.00 50.22 305 GLY A C 1
ATOM 2335 O O . GLY A 1 305 ? -21.341 -20.175 4.733 1.00 50.22 305 GLY A O 1
ATOM 2336 N N . ALA A 1 306 ? -19.868 -21.160 6.105 1.00 52.94 306 ALA A N 1
ATOM 2337 C CA . ALA A 1 306 ? -19.117 -19.966 6.460 1.00 52.94 306 ALA A CA 1
ATOM 2338 C C . ALA A 1 306 ? -17.738 -20.352 7.006 1.00 52.94 306 ALA A C 1
ATOM 2340 O O . ALA A 1 306 ? -17.607 -21.299 7.788 1.00 52.94 306 ALA A O 1
ATOM 2341 N N . ILE A 1 307 ? -16.724 -19.570 6.640 1.00 50.03 307 ILE A N 1
ATOM 2342 C CA . ILE A 1 307 ? -15.329 -19.755 7.070 1.00 50.03 307 ILE A CA 1
ATOM 2343 C C . ILE A 1 307 ? -15.169 -19.504 8.587 1.00 50.03 307 ILE A C 1
ATOM 2345 O O . ILE A 1 307 ? -14.291 -20.078 9.225 1.00 50.03 307 ILE A O 1
ATOM 2349 N N . TYR A 1 308 ? -16.084 -18.739 9.194 1.00 51.56 308 TYR A N 1
ATOM 2350 C CA . TYR A 1 308 ? -16.087 -18.390 10.622 1.00 51.56 308 TYR A CA 1
ATOM 2351 C C . TYR A 1 308 ? -17.038 -19.235 11.482 1.00 51.56 308 TYR A C 1
ATOM 2353 O O . TYR A 1 308 ? -17.413 -18.829 12.580 1.00 51.56 308 TYR A O 1
ATOM 2361 N N . HIS A 1 309 ? -17.463 -20.410 11.011 1.00 61.62 309 HIS A N 1
ATOM 2362 C CA . HIS A 1 309 ? -18.342 -21.259 11.812 1.00 61.62 309 HIS A CA 1
ATOM 2363 C C . HIS A 1 309 ? -17.676 -21.641 13.159 1.00 61.62 309 HIS A C 1
ATOM 2365 O O . HIS A 1 309 ? -16.522 -22.078 13.146 1.00 61.62 309 HIS A O 1
ATOM 2371 N N . PRO A 1 310 ? -18.372 -21.560 14.314 1.00 58.06 310 PRO A N 1
ATOM 2372 C CA . PRO A 1 310 ? -17.769 -21.739 15.645 1.00 58.06 310 PRO A CA 1
ATOM 2373 C C . PRO A 1 310 ? -16.951 -23.026 15.830 1.00 58.06 310 PRO A C 1
ATOM 2375 O O . PRO A 1 310 ? -15.889 -23.021 16.447 1.00 58.06 310 PRO A O 1
ATOM 2378 N N . ASP A 1 311 ? -17.411 -24.138 15.252 1.00 59.78 311 ASP A N 1
ATOM 2379 C CA . ASP A 1 311 ? -16.690 -25.417 15.303 1.00 59.78 311 ASP A CA 1
ATOM 2380 C C . ASP A 1 311 ? -15.342 -25.386 14.567 1.00 59.78 311 ASP A C 1
ATOM 2382 O O . ASP A 1 311 ? -14.408 -26.068 14.979 1.00 59.78 311 ASP A O 1
ATOM 2386 N N . LEU A 1 312 ? -15.220 -24.578 13.512 1.00 60.22 312 LEU A N 1
ATOM 2387 C CA . LEU A 1 312 ? -13.996 -24.445 12.719 1.00 60.22 312 LEU A CA 1
ATOM 2388 C C . LEU A 1 312 ? -12.997 -23.518 13.388 1.00 60.22 312 LEU A C 1
ATOM 2390 O O . LEU A 1 312 ? -11.813 -23.839 13.445 1.00 60.22 312 LEU A O 1
ATOM 2394 N N . VAL A 1 313 ? -13.486 -22.400 13.928 1.00 56.09 313 VAL A N 1
ATOM 2395 C CA . VAL A 1 313 ? -12.683 -21.495 14.756 1.00 56.09 313 VAL A CA 1
ATOM 2396 C C . VAL A 1 313 ? -12.087 -22.291 15.917 1.00 56.09 313 VAL A C 1
ATOM 2398 O O . VAL A 1 313 ? -10.875 -22.274 16.122 1.00 56.09 313 VAL A O 1
ATOM 2401 N N . TRP A 1 314 ? -12.908 -23.102 16.593 1.00 65.38 314 TRP A N 1
ATOM 2402 C CA . TRP A 1 314 ? -12.448 -23.972 17.672 1.00 65.38 314 TRP A CA 1
ATOM 2403 C C . TRP A 1 314 ? -11.450 -25.040 17.205 1.00 65.38 314 TRP A C 1
ATOM 2405 O O . TRP A 1 314 ? -10.401 -25.184 17.829 1.00 65.38 314 TRP A O 1
ATOM 2415 N N . LEU A 1 315 ? -11.731 -25.771 16.117 1.00 59.62 315 LEU A N 1
ATOM 2416 C CA . LEU A 1 315 ? -10.816 -26.788 15.574 1.00 59.62 315 LEU A CA 1
ATOM 2417 C C . LEU A 1 315 ? -9.467 -26.186 15.171 1.00 59.62 315 LEU A C 1
ATOM 2419 O O . LEU A 1 315 ? -8.432 -26.810 15.394 1.00 59.62 315 LEU A O 1
ATOM 2423 N N . ARG A 1 316 ? -9.460 -24.968 14.617 1.00 57.34 316 ARG A N 1
ATOM 2424 C CA . ARG A 1 316 ? -8.242 -24.234 14.258 1.00 57.34 316 ARG A CA 1
ATOM 2425 C C . ARG A 1 316 ? -7.440 -23.856 15.499 1.00 57.34 316 ARG A C 1
ATOM 2427 O O . ARG A 1 316 ? -6.241 -24.117 15.534 1.00 57.34 316 ARG A O 1
ATOM 2434 N N . SER A 1 317 ? -8.088 -23.315 16.531 1.00 54.97 317 SER A N 1
ATOM 2435 C CA . SER A 1 317 ? -7.436 -23.026 17.814 1.00 54.97 317 SER A CA 1
ATOM 2436 C C . SER A 1 317 ? -6.923 -24.298 18.498 1.00 54.97 317 SER A C 1
ATOM 2438 O O . SER A 1 317 ? -5.809 -24.305 19.010 1.00 54.97 317 SER A O 1
ATOM 2440 N N . TRP A 1 318 ? -7.695 -25.389 18.474 1.00 62.47 318 TRP A N 1
ATOM 2441 C CA . TRP A 1 318 ? -7.288 -26.693 19.006 1.00 62.47 318 TRP A CA 1
ATOM 2442 C C . TRP A 1 318 ? -6.063 -27.238 18.266 1.00 62.47 318 TRP A C 1
ATOM 2444 O O . TRP A 1 318 ? -5.067 -27.568 18.905 1.00 62.47 318 TRP A O 1
ATOM 2454 N N . ARG A 1 319 ? -6.096 -27.247 16.928 1.00 58.72 319 ARG A N 1
ATOM 2455 C CA . ARG A 1 319 ? -4.981 -27.668 16.072 1.00 58.72 319 ARG A CA 1
ATOM 2456 C C . ARG A 1 319 ? -3.729 -26.847 16.359 1.00 58.72 319 ARG A C 1
ATOM 2458 O O . ARG A 1 319 ? -2.673 -27.425 16.558 1.00 58.72 319 ARG A O 1
ATOM 2465 N N . ASN A 1 320 ? -3.846 -25.521 16.383 1.00 53.38 320 ASN A N 1
ATOM 2466 C CA . ASN A 1 320 ? -2.705 -24.631 16.582 1.00 53.38 320 ASN A CA 1
ATOM 2467 C C . ASN A 1 320 ? -2.055 -24.826 17.964 1.00 53.38 320 ASN A C 1
ATOM 2469 O O . ASN A 1 320 ? -0.833 -24.832 18.041 1.00 53.38 320 ASN A O 1
ATOM 2473 N N . ARG A 1 321 ? -2.845 -25.073 19.023 1.00 59.31 321 ARG A N 1
ATOM 2474 C CA . ARG A 1 321 ? -2.308 -25.449 20.344 1.00 59.31 321 ARG A CA 1
ATOM 2475 C C . ARG A 1 321 ? -1.509 -26.755 20.295 1.00 59.31 321 ARG A C 1
ATOM 2477 O O . ARG A 1 321 ? -0.391 -26.798 20.778 1.00 59.31 321 ARG A O 1
ATOM 2484 N N . HIS A 1 322 ? -2.038 -27.788 19.641 1.00 58.06 322 HIS A N 1
ATOM 2485 C CA . HIS A 1 322 ? -1.386 -29.105 19.591 1.00 58.06 322 HIS A CA 1
ATOM 2486 C C . HIS A 1 322 ? -0.232 -29.187 18.574 1.00 58.06 322 HIS A C 1
ATOM 2488 O O . HIS A 1 322 ? 0.611 -30.074 18.673 1.00 58.06 322 HIS A O 1
ATOM 2494 N N . LEU A 1 323 ? -0.175 -28.281 17.589 1.00 52.00 323 LEU A N 1
ATOM 2495 C CA . LEU A 1 323 ? 0.969 -28.137 16.680 1.00 52.00 323 LEU A CA 1
ATOM 2496 C C . LEU A 1 323 ? 2.204 -27.571 17.395 1.00 52.00 323 LEU A C 1
ATOM 2498 O O . LEU A 1 323 ? 3.316 -27.919 17.013 1.00 52.00 323 LEU A O 1
ATOM 2502 N N . ALA A 1 324 ? 2.012 -26.752 18.433 1.00 49.81 324 ALA A N 1
ATOM 2503 C CA . ALA A 1 324 ? 3.099 -26.221 19.255 1.00 49.81 324 ALA A CA 1
ATOM 2504 C C . ALA A 1 324 ? 3.722 -27.275 20.198 1.00 49.81 324 ALA A C 1
ATOM 2506 O O . ALA A 1 324 ? 4.815 -27.065 20.707 1.00 49.81 324 ALA A O 1
ATOM 2507 N N . GLU A 1 325 ? 3.058 -28.417 20.404 1.00 54.31 325 GLU A N 1
ATOM 2508 C CA . GLU A 1 325 ? 3.451 -29.462 21.365 1.00 54.31 325 GLU A CA 1
ATOM 2509 C C . GLU A 1 325 ? 4.100 -30.705 20.706 1.00 54.31 325 GLU A C 1
ATOM 2511 O O . GLU A 1 325 ? 4.146 -31.769 21.318 1.00 54.31 325 GLU A O 1
ATOM 2516 N N . GLU A 1 326 ? 4.566 -30.594 19.451 1.00 57.91 326 GLU A N 1
ATOM 2517 C CA . GLU A 1 326 ? 5.259 -31.636 18.659 1.00 57.91 326 GLU A CA 1
ATOM 2518 C C . GLU A 1 326 ? 4.760 -33.087 18.863 1.00 57.91 326 GLU A C 1
ATOM 2520 O O . GLU A 1 326 ? 5.348 -33.894 19.584 1.00 57.91 326 GLU A O 1
ATOM 2525 N N . ARG A 1 327 ? 3.711 -33.497 18.132 1.00 54.69 327 ARG A N 1
ATOM 2526 C CA . ARG A 1 327 ? 3.339 -34.921 18.028 1.00 54.69 327 ARG A CA 1
ATOM 2527 C C . ARG A 1 327 ? 3.152 -35.356 16.582 1.00 54.69 327 ARG A C 1
ATOM 2529 O O . ARG A 1 327 ? 2.295 -34.845 15.865 1.00 54.69 327 ARG A O 1
ATOM 2536 N N . THR A 1 328 ? 3.901 -36.381 16.187 1.00 58.16 328 THR A N 1
ATOM 2537 C CA . THR A 1 328 ? 3.876 -37.135 14.915 1.00 58.16 328 THR A CA 1
ATOM 2538 C C . THR A 1 328 ? 2.464 -37.405 14.370 1.00 58.16 328 THR A C 1
ATOM 2540 O O . THR A 1 328 ? 2.243 -37.423 13.160 1.00 58.16 328 THR A O 1
ATOM 2543 N N . VAL A 1 329 ? 1.484 -37.533 15.267 1.00 53.94 329 VAL A N 1
ATOM 2544 C CA . VAL A 1 329 ? 0.050 -37.678 14.975 1.00 53.94 329 VAL A CA 1
ATOM 2545 C C . VAL A 1 329 ? -0.502 -36.519 14.134 1.00 53.94 329 VAL A C 1
ATOM 2547 O O . VAL A 1 329 ? -1.260 -36.758 13.198 1.00 53.94 329 VAL A O 1
ATOM 2550 N N . MET A 1 330 ? -0.100 -35.273 14.396 1.00 56.22 330 MET A N 1
ATOM 2551 C CA . MET A 1 330 ? -0.599 -34.115 13.644 1.00 56.22 330 MET A CA 1
ATOM 2552 C C . MET A 1 330 ? 0.021 -34.007 12.249 1.00 56.22 330 MET A C 1
ATOM 2554 O O . MET A 1 330 ? -0.669 -33.583 11.327 1.00 56.22 330 MET A O 1
ATOM 2558 N N . ARG A 1 331 ? 1.264 -34.477 12.053 1.00 54.66 331 ARG A N 1
ATOM 2559 C CA . ARG A 1 331 ? 1.868 -34.608 10.711 1.00 54.66 331 ARG A CA 1
ATOM 2560 C C . ARG A 1 331 ? 1.136 -35.667 9.876 1.00 54.66 331 ARG A C 1
ATOM 2562 O O . ARG A 1 331 ? 0.890 -35.450 8.694 1.00 54.66 331 ARG A O 1
ATOM 2569 N N . ALA A 1 332 ? 0.713 -36.771 10.498 1.00 57.75 332 ALA A N 1
ATOM 2570 C CA . ALA A 1 332 ? -0.112 -37.788 9.842 1.00 57.75 332 ALA A CA 1
ATOM 2571 C C . ALA A 1 332 ? -1.526 -37.272 9.508 1.00 57.75 332 ALA A C 1
ATOM 2573 O O . ALA A 1 332 ? -2.028 -37.517 8.412 1.00 57.75 332 ALA A O 1
ATOM 2574 N N . ILE A 1 333 ? -2.154 -36.514 10.415 1.00 58.06 333 ILE A N 1
ATOM 2575 C CA . ILE A 1 333 ? -3.463 -35.886 10.174 1.00 58.06 333 ILE A CA 1
ATOM 2576 C C . ILE A 1 333 ? -3.374 -34.843 9.053 1.00 58.06 333 ILE A C 1
ATOM 2578 O O . ILE A 1 333 ? -4.231 -34.844 8.171 1.00 58.06 333 ILE A O 1
ATOM 2582 N N . ASP A 1 334 ? -2.342 -33.995 9.042 1.00 53.12 334 ASP A N 1
ATOM 2583 C CA . ASP A 1 334 ? -2.112 -33.014 7.973 1.00 53.12 334 ASP A CA 1
ATOM 2584 C C . ASP A 1 334 ? -1.887 -33.705 6.619 1.00 53.12 334 ASP A C 1
ATOM 2586 O O . ASP A 1 334 ? -2.498 -33.328 5.621 1.00 53.12 334 ASP A O 1
ATOM 2590 N N . PHE A 1 335 ? -1.110 -34.793 6.587 1.00 61.00 335 PHE A N 1
ATOM 2591 C CA . PHE A 1 335 ? -0.910 -35.602 5.382 1.00 61.00 335 PHE A CA 1
ATOM 2592 C C . PHE A 1 335 ? -2.223 -36.195 4.844 1.00 61.00 335 PHE A C 1
ATOM 2594 O O . PHE A 1 335 ? -2.516 -36.090 3.649 1.00 61.00 335 PHE A O 1
ATOM 2601 N N . VAL A 1 336 ? -3.049 -36.783 5.717 1.00 55.19 336 VAL A N 1
ATOM 2602 C CA . VAL A 1 336 ? -4.368 -37.317 5.338 1.00 55.19 336 VAL A CA 1
ATOM 2603 C C . VAL A 1 336 ? -5.285 -36.193 4.860 1.00 55.19 336 VAL A C 1
ATOM 2605 O O . VAL A 1 336 ? -5.947 -36.344 3.833 1.00 55.19 336 VAL A O 1
ATOM 2608 N N . TYR A 1 337 ? -5.299 -35.049 5.546 1.00 57.62 337 TYR A N 1
ATOM 2609 C CA . TYR A 1 337 ? -6.122 -33.899 5.179 1.00 57.62 337 TYR A CA 1
ATOM 2610 C C . TYR A 1 337 ? -5.730 -33.330 3.808 1.00 57.62 337 TYR A C 1
ATOM 2612 O O . TYR A 1 337 ? -6.601 -33.124 2.964 1.00 57.62 337 TYR A O 1
ATOM 2620 N N . ARG A 1 338 ? -4.432 -33.172 3.528 1.00 54.31 338 ARG A N 1
ATOM 2621 C CA . ARG A 1 338 ? -3.931 -32.710 2.221 1.00 54.31 338 ARG A CA 1
ATOM 2622 C C . ARG A 1 338 ? -4.226 -33.692 1.090 1.00 54.31 338 ARG A C 1
ATOM 2624 O O . ARG A 1 338 ? -4.477 -33.266 -0.034 1.00 54.31 338 ARG A O 1
ATOM 2631 N N . ARG A 1 339 ? -4.230 -35.000 1.366 1.00 62.84 339 ARG A N 1
ATOM 2632 C CA . ARG A 1 339 ? -4.481 -36.035 0.349 1.00 62.84 339 ARG A CA 1
ATOM 2633 C C . ARG A 1 339 ? -5.970 -36.257 0.080 1.00 62.84 339 ARG A C 1
ATOM 2635 O O . ARG A 1 339 ? -6.378 -36.414 -1.069 1.00 62.84 339 ARG A O 1
ATOM 2642 N N . VAL A 1 340 ? -6.787 -36.271 1.131 1.00 63.41 340 VAL A N 1
ATOM 2643 C CA . VAL A 1 340 ? -8.223 -36.588 1.061 1.00 63.41 340 VAL A CA 1
ATOM 2644 C C . VAL A 1 340 ? -9.070 -35.332 0.858 1.00 63.41 340 VAL A C 1
ATOM 2646 O O . VAL A 1 340 ? -10.052 -35.379 0.120 1.00 63.41 340 VAL A O 1
ATOM 2649 N N . GLY A 1 341 ? -8.690 -34.199 1.451 1.00 63.75 341 GLY A N 1
ATOM 2650 C CA . GLY A 1 341 ? -9.438 -32.937 1.417 1.00 63.75 341 GLY A CA 1
ATOM 2651 C C . GLY A 1 341 ? -9.793 -32.456 0.004 1.00 63.75 341 GLY A C 1
ATOM 2652 O O . GLY A 1 341 ? -10.973 -32.198 -0.253 1.00 63.75 341 GLY A O 1
ATOM 2653 N N . PRO A 1 342 ? -8.843 -32.411 -0.949 1.00 59.09 342 PRO A N 1
ATOM 2654 C CA . PRO A 1 342 ? -9.131 -32.040 -2.335 1.00 59.09 342 PRO A CA 1
ATOM 2655 C C . PRO A 1 342 ? -10.068 -33.025 -3.051 1.00 59.09 342 PRO A C 1
ATOM 2657 O O . PRO A 1 342 ? -10.939 -32.615 -3.818 1.00 59.09 342 PRO A O 1
ATOM 2660 N N . TRP A 1 343 ? -9.940 -34.331 -2.788 1.00 69.56 343 TRP A N 1
ATOM 2661 C CA . TRP A 1 343 ? -10.832 -35.348 -3.360 1.00 69.56 343 TRP A CA 1
ATOM 2662 C C . TRP A 1 343 ? -12.261 -35.214 -2.827 1.00 69.56 343 TRP A C 1
ATOM 2664 O O . TRP A 1 343 ? -13.224 -35.222 -3.597 1.00 69.56 343 TRP A O 1
ATOM 2674 N N . LEU A 1 344 ? -12.391 -35.050 -1.512 1.00 65.69 344 LEU A N 1
ATOM 2675 C CA . LEU A 1 344 ? -13.675 -34.959 -0.825 1.00 65.69 344 LEU A CA 1
ATOM 2676 C C . LEU A 1 344 ? -14.391 -33.655 -1.203 1.00 65.69 344 LEU A C 1
ATOM 2678 O O . LEU A 1 344 ? -15.586 -33.670 -1.480 1.00 65.69 344 LEU A O 1
ATOM 2682 N N . THR A 1 345 ? -13.640 -32.560 -1.337 1.00 62.28 345 THR A N 1
ATOM 2683 C CA . THR A 1 345 ? -14.113 -31.292 -1.909 1.00 62.28 345 THR A CA 1
ATOM 2684 C C . THR A 1 345 ? -14.754 -31.511 -3.274 1.00 62.28 345 THR A C 1
ATOM 2686 O O . THR A 1 345 ? -15.937 -31.228 -3.436 1.00 62.28 345 THR A O 1
ATOM 2689 N N . ARG A 1 346 ? -14.016 -32.091 -4.235 1.00 70.00 346 ARG A N 1
ATOM 2690 C CA . ARG A 1 346 ? -14.520 -32.322 -5.601 1.00 70.00 346 ARG A CA 1
ATOM 2691 C C . ARG A 1 346 ? -15.796 -33.164 -5.629 1.00 70.00 346 ARG A C 1
ATOM 2693 O O . ARG A 1 346 ? -16.653 -32.950 -6.477 1.00 70.00 346 ARG A O 1
ATOM 2700 N N . ARG A 1 347 ? -15.943 -34.117 -4.703 1.00 74.19 347 ARG A N 1
ATOM 2701 C CA . ARG A 1 347 ? -17.142 -34.967 -4.590 1.00 74.19 347 ARG A CA 1
ATOM 2702 C C . ARG A 1 347 ? -18.351 -34.254 -3.983 1.00 74.19 347 ARG A C 1
ATOM 2704 O O . ARG A 1 347 ? -19.474 -34.711 -4.200 1.00 74.19 347 ARG A O 1
ATOM 2711 N N . LEU A 1 348 ? -18.137 -33.193 -3.208 1.00 68.81 348 LEU A N 1
ATOM 2712 C CA . LEU A 1 348 ? -19.193 -32.478 -2.491 1.00 68.81 348 LEU A CA 1
ATOM 2713 C C . LEU A 1 348 ? -19.595 -31.154 -3.143 1.00 68.81 348 LEU A C 1
ATOM 2715 O O . LEU A 1 348 ? -20.700 -30.674 -2.876 1.00 68.81 348 LEU A O 1
ATOM 2719 N N . THR A 1 349 ? -18.758 -30.594 -4.017 1.00 63.88 349 THR A N 1
ATOM 2720 C CA . THR A 1 349 ? -19.111 -29.434 -4.842 1.00 63.88 349 THR A CA 1
ATOM 2721 C C . THR A 1 349 ? -20.410 -29.715 -5.610 1.00 63.88 349 THR A C 1
ATOM 2723 O O . THR A 1 349 ? -20.549 -30.746 -6.267 1.00 63.88 349 THR A O 1
ATOM 2726 N N . GLY A 1 350 ? -21.407 -28.835 -5.459 1.00 67.12 350 GLY A N 1
ATOM 2727 C CA . GLY A 1 350 ? -22.742 -28.992 -6.057 1.00 67.12 350 GLY A CA 1
ATOM 2728 C C . GLY A 1 350 ? -23.701 -29.950 -5.327 1.00 67.12 350 GLY A C 1
ATOM 2729 O O . GLY A 1 350 ? -24.804 -30.190 -5.815 1.00 67.12 350 GLY A O 1
ATOM 2730 N N . ARG A 1 351 ? -23.341 -30.502 -4.152 1.00 78.56 351 ARG A N 1
ATOM 2731 C CA . ARG A 1 351 ? -24.170 -31.471 -3.392 1.00 78.56 351 ARG A CA 1
ATOM 2732 C C . ARG A 1 351 ? -24.486 -31.014 -1.950 1.00 78.56 351 ARG A C 1
ATOM 2734 O O . ARG A 1 351 ? -24.095 -31.679 -0.985 1.00 78.56 351 ARG A O 1
ATOM 2741 N N . PRO A 1 352 ? -25.273 -29.938 -1.751 1.00 65.69 352 PRO A N 1
ATOM 2742 C CA . PRO A 1 352 ? -25.481 -29.305 -0.437 1.00 65.69 352 PRO A CA 1
ATOM 2743 C C . PRO A 1 352 ? -26.228 -30.175 0.593 1.00 65.69 352 PRO A C 1
ATOM 2745 O O . PRO A 1 352 ? -26.120 -29.956 1.803 1.00 65.69 352 PRO A O 1
ATOM 2748 N N . ARG A 1 353 ? -27.003 -31.176 0.151 1.00 74.25 353 ARG A N 1
ATOM 2749 C CA . ARG A 1 353 ? -27.658 -32.142 1.056 1.00 74.25 353 ARG A CA 1
ATOM 2750 C C . ARG A 1 353 ? -26.659 -33.148 1.633 1.00 74.25 353 ARG A C 1
ATOM 2752 O O . ARG A 1 353 ? -26.676 -33.391 2.836 1.00 74.25 353 ARG A O 1
ATOM 2759 N N . LEU A 1 354 ? -25.757 -33.672 0.803 1.00 76.06 354 LEU A N 1
ATOM 2760 C CA . LEU A 1 354 ? -24.731 -34.631 1.221 1.00 76.06 354 LEU A CA 1
ATOM 2761 C C . LEU A 1 354 ? -23.723 -33.988 2.183 1.00 76.06 354 LEU A C 1
ATOM 2763 O O . LEU A 1 354 ? -23.358 -34.588 3.191 1.00 76.06 354 LEU A O 1
ATOM 2767 N N . ALA A 1 355 ? -23.355 -32.731 1.928 1.00 66.88 355 ALA A N 1
ATOM 2768 C CA . ALA A 1 355 ? -22.522 -31.942 2.828 1.00 66.88 355 ALA A CA 1
ATOM 2769 C C . ALA A 1 355 ? -23.149 -31.777 4.227 1.00 66.88 355 ALA A C 1
ATOM 2771 O O . ALA A 1 355 ? -22.492 -32.005 5.243 1.00 66.88 355 ALA A O 1
ATOM 2772 N N . ARG A 1 356 ? -24.454 -31.474 4.301 1.00 69.44 356 ARG A N 1
ATOM 2773 C CA . ARG A 1 356 ? -25.184 -31.402 5.580 1.00 69.44 356 ARG A CA 1
ATOM 2774 C C . ARG A 1 356 ? -25.193 -32.731 6.335 1.00 69.44 356 ARG A C 1
ATOM 2776 O O . ARG A 1 356 ? -25.046 -32.727 7.558 1.00 69.44 356 ARG A O 1
ATOM 2783 N N . VAL A 1 357 ? -25.352 -33.849 5.626 1.00 79.44 357 VAL A N 1
ATOM 2784 C CA . VAL A 1 357 ? -25.314 -35.193 6.224 1.00 79.44 357 VAL A CA 1
ATOM 2785 C C . VAL A 1 357 ? -23.928 -35.486 6.792 1.00 79.44 357 VAL A C 1
ATOM 2787 O O . VAL A 1 357 ? -23.825 -35.827 7.967 1.00 79.44 357 VAL A O 1
ATOM 2790 N N . LEU A 1 358 ? -22.863 -35.267 6.017 1.00 74.50 358 LEU A N 1
ATOM 2791 C CA . LEU A 1 358 ? -21.485 -35.474 6.477 1.00 74.50 358 LEU A CA 1
ATOM 2792 C C . LEU A 1 358 ? -21.136 -34.605 7.686 1.00 74.50 358 LEU A C 1
ATOM 2794 O O . LEU A 1 358 ? -20.521 -35.086 8.639 1.00 74.50 358 LEU A O 1
ATOM 2798 N N . ARG A 1 359 ? -21.586 -33.348 7.708 1.00 69.25 359 ARG A N 1
ATOM 2799 C CA . ARG A 1 359 ? -21.391 -32.483 8.874 1.00 69.25 359 ARG A CA 1
ATOM 2800 C C . ARG A 1 359 ? -22.064 -33.046 10.126 1.00 69.25 359 ARG A C 1
ATOM 2802 O O . ARG A 1 359 ? -21.439 -33.079 11.183 1.00 69.25 359 ARG A O 1
ATOM 2809 N N . ARG A 1 360 ? -23.327 -33.469 10.028 1.00 73.31 360 ARG A N 1
ATOM 2810 C CA . ARG A 1 360 ? -24.082 -33.991 11.181 1.00 73.31 360 ARG A CA 1
ATOM 2811 C C . ARG A 1 360 ? -23.576 -35.354 11.648 1.00 73.31 360 ARG A C 1
ATOM 2813 O O . ARG A 1 360 ? -23.538 -35.587 12.851 1.00 73.31 360 ARG A O 1
ATOM 2820 N N . ALA A 1 361 ? -23.203 -36.225 10.716 1.00 77.56 361 ALA A N 1
ATOM 2821 C CA . ALA A 1 361 ? -22.843 -37.609 11.002 1.00 77.56 361 ALA A CA 1
ATOM 2822 C C . ALA A 1 361 ? -21.370 -37.789 11.389 1.00 77.56 361 ALA A C 1
ATOM 2824 O O . ALA A 1 361 ? -21.060 -38.685 12.165 1.00 77.56 361 ALA A O 1
ATOM 2825 N N . VAL A 1 362 ? -20.466 -36.951 10.871 1.00 72.38 362 VAL A N 1
ATOM 2826 C CA . VAL A 1 362 ? -19.016 -37.136 11.041 1.00 72.38 362 VAL A CA 1
ATOM 2827 C C . VAL A 1 362 ? -18.398 -35.977 11.817 1.00 72.38 362 VAL A C 1
ATOM 2829 O O . VAL A 1 362 ? -17.816 -36.183 12.879 1.00 72.38 362 VAL A O 1
ATOM 2832 N N . VAL A 1 363 ? -18.562 -34.742 11.334 1.00 68.25 363 VAL A N 1
ATOM 2833 C CA . VAL A 1 363 ? -17.842 -33.579 11.887 1.00 68.25 363 VAL A CA 1
ATOM 2834 C C . VAL A 1 363 ? -18.353 -33.189 13.274 1.00 68.25 363 VAL A C 1
ATOM 2836 O O . VAL A 1 363 ? -17.557 -33.008 14.189 1.00 68.25 363 VAL A O 1
ATOM 2839 N N . GLY A 1 364 ? -19.671 -33.096 13.462 1.00 69.88 364 GLY A N 1
ATOM 2840 C CA . GLY A 1 364 ? -20.271 -32.728 14.751 1.00 69.88 364 GLY A CA 1
ATOM 2841 C C . GLY A 1 364 ? -19.907 -33.689 15.896 1.00 69.88 364 GLY A C 1
ATOM 2842 O O . GLY A 1 364 ? -19.461 -33.230 16.949 1.00 69.88 364 GLY A O 1
ATOM 2843 N N . PRO A 1 365 ? -20.057 -35.016 15.722 1.00 78.06 365 PRO A N 1
ATOM 2844 C CA . PRO A 1 365 ? -19.621 -36.003 16.707 1.00 78.06 365 PRO A CA 1
ATOM 2845 C C . PRO A 1 365 ? -18.117 -35.955 16.986 1.00 78.06 365 PRO A C 1
ATOM 2847 O O . PRO A 1 365 ? -17.731 -35.994 18.152 1.00 78.06 365 PRO A O 1
ATOM 2850 N N . LEU A 1 366 ? -17.281 -35.799 15.953 1.00 70.19 366 LEU A N 1
ATOM 2851 C CA . LEU A 1 366 ? -15.831 -35.679 16.112 1.00 70.19 366 LEU A CA 1
ATOM 2852 C C . LEU A 1 366 ? -15.457 -34.448 16.949 1.00 70.19 366 LEU A C 1
ATOM 2854 O O . LEU A 1 366 ? -14.688 -34.572 17.896 1.00 70.19 366 LEU A O 1
ATOM 2858 N N . VAL A 1 367 ? -16.038 -33.280 16.659 1.00 67.94 367 VAL A N 1
ATOM 2859 C CA . VAL A 1 367 ? -15.806 -32.047 17.433 1.00 67.94 367 VAL A CA 1
ATOM 2860 C C . VAL A 1 367 ? -16.237 -32.222 18.889 1.00 67.94 367 VAL A C 1
ATOM 2862 O O . VAL A 1 367 ? -15.500 -31.828 19.788 1.00 67.94 367 VAL A O 1
ATOM 2865 N N . ARG A 1 368 ? -17.390 -32.855 19.150 1.00 77.38 368 ARG A N 1
ATOM 2866 C CA . ARG A 1 368 ? -17.837 -33.156 20.524 1.00 77.38 368 ARG A CA 1
ATOM 2867 C C . ARG A 1 368 ? -16.893 -34.112 21.247 1.00 77.38 368 ARG A C 1
ATOM 2869 O O . ARG A 1 368 ? -16.564 -33.864 22.401 1.00 77.38 368 ARG A O 1
ATOM 2876 N N . MET A 1 369 ? -16.431 -35.161 20.573 1.00 76.75 369 MET A N 1
ATOM 2877 C CA . MET A 1 369 ? -15.460 -36.105 21.127 1.00 76.75 369 MET A CA 1
ATOM 2878 C C . MET A 1 369 ? -14.130 -35.411 21.449 1.00 76.75 369 MET A C 1
ATOM 2880 O O . MET A 1 369 ? -13.588 -35.611 22.530 1.00 76.75 369 MET A O 1
ATOM 2884 N N . LEU A 1 370 ? -13.615 -34.578 20.540 1.00 66.00 370 LEU A N 1
ATOM 2885 C CA . LEU A 1 370 ? -12.371 -33.831 20.746 1.00 66.00 370 LEU A CA 1
ATOM 2886 C C . LEU A 1 370 ? -12.505 -32.791 21.867 1.00 66.00 370 LEU A C 1
ATOM 2888 O O . LEU A 1 370 ? -11.570 -32.624 22.641 1.00 66.00 370 LEU A O 1
ATOM 2892 N N . ARG A 1 371 ? -13.668 -32.137 21.998 1.00 72.56 371 ARG A N 1
ATOM 2893 C CA . ARG A 1 371 ? -13.978 -31.256 23.138 1.00 72.56 371 ARG A CA 1
ATOM 2894 C C . ARG A 1 371 ? -14.039 -32.027 24.457 1.00 72.56 371 ARG A C 1
ATOM 2896 O O . ARG A 1 371 ? -13.508 -31.549 25.446 1.00 72.56 371 ARG A O 1
ATOM 2903 N N . GLY A 1 372 ? -14.636 -33.219 24.463 1.00 68.69 372 GLY A N 1
ATOM 2904 C CA . GLY A 1 372 ? -14.744 -34.064 25.659 1.00 68.69 372 GLY A CA 1
ATOM 2905 C C . GLY A 1 372 ? -13.435 -34.727 26.098 1.00 68.69 372 GLY A C 1
ATOM 2906 O O . GLY A 1 372 ? -13.340 -35.168 27.234 1.00 68.69 372 GLY A O 1
ATOM 2907 N N . ARG A 1 373 ? -12.427 -34.802 25.219 1.00 60.25 373 ARG A N 1
ATOM 2908 C CA . ARG A 1 373 ? -11.074 -35.302 25.536 1.00 60.25 373 ARG A CA 1
ATOM 2909 C C . ARG A 1 373 ? -10.079 -34.197 25.916 1.00 60.25 373 ARG A C 1
ATOM 2911 O O . ARG A 1 373 ? -8.924 -34.510 26.176 1.00 60.25 373 ARG A O 1
ATOM 2918 N N . GLY A 1 374 ? -10.505 -32.934 25.881 1.00 52.31 374 GLY A N 1
ATOM 2919 C CA . GLY A 1 374 ? -9.687 -31.759 26.193 1.00 52.31 374 GLY A CA 1
ATOM 2920 C C . GLY A 1 374 ? -10.268 -30.899 27.317 1.00 52.31 374 GLY A C 1
ATOM 2921 O O . GLY A 1 374 ? -10.067 -29.686 27.285 1.00 52.31 374 GLY A O 1
ATOM 2922 N N . ALA A 1 375 ? -11.018 -31.515 28.236 1.00 41.94 375 ALA A N 1
ATOM 2923 C CA . ALA A 1 375 ? -11.391 -30.956 29.533 1.00 41.94 375 ALA A CA 1
ATOM 2924 C C . ALA A 1 375 ? -10.513 -31.578 30.621 1.00 41.94 375 ALA A C 1
ATOM 2926 O O . ALA A 1 375 ? -10.239 -32.796 30.496 1.00 41.94 375 ALA A O 1
#

pLDDT: mean 85.47, std 15.48, range [41.81, 98.88]

Sequence (375 aa):
MGASDGLVDTKKKIVDHGDDRFRWTLVILGDGFLAEDMEFYHTKVDEVVNGLRAIEPFTTLWGLINVHRIDVHSTERGVDDPKACGNEDIGGTGALRRTYFDATRCGDDTRRRVLTVDNDLVLDTVNDEVADWEAIVVLVNSTLEGGAKVGQVAAVSLTANLKEVVAHELGHVLGLADEYDYDGPDRYASGEEPPQPNVTIETDQSKLKWRHHLAPAIGSLPKLKADQTCTTSNKGTPSKYPPGTVGLFEGALYSHCGVYRSEHDCAMRTVTPPTPFCAVCRDAMTKEILKLSCTQCPLTLILCGAIYHPDLVWLRSWRNRHLAEERTVMRAIDFVYRRVGPWLTRRLTGRPRLARVLRRAVVGPLVRMLRGRGA

Radius of gyration: 23.64 Å; chains: 1; bounding box: 50×64×59 Å